Protein AF-A0A165AFV3-F1 (afdb_monomer_lite)

Radius of gyration: 25.27 Å; chains: 1; bounding box: 68×51×76 Å

Organism: NCBI:txid431041

InterPro domains:
  IPR009050 Globin-like superfamily [SSF46458] (19-247)
  IPR012128 Phycobilisome, alpha/beta subunit [PF00502] (25-77)
  IPR012128 Phycobilisome, alpha/beta subunit [PF00502] (158-246)
  IPR038719 Phycobilisome, alpha/beta subunit superfamily [G3DSA:1.10.490.20] (19-253)

Sequence (312 aa):
MTVTVSSGSSSVSPQLYDTLPLSSLRQAEQQDRFPNRTELDRLINFFQGGQQRVDVARRLAANAGAIIAQAANRIFSGGTPLAYLEEPPSRLAAVPGVGSAFPEGRSEQKAFDRSVETFAQPTGSSRGVFTRLVENFRQAGDVAVVTPSGFAPIDVSRYGKERMTKSLRDLGWFLRYVGYAVVAGDPSILVVNARGLREVLEKGCSIPATLLALQEMRAAAASAFQDDPESRQLVVDCFNVLLQELSESGPSPRLRPGSGVAQGLQLPATYAEAAASPSRYVMRPGLSGREKAEVVRAAYRQVLERDVAKAY

Foldseek 3Di:
DDDPDDPDDDDDDAQQAAFLLRVLVVVCVLLVHDRDPVSVVSVVVLVVCQVVLLVLLVLLVVCVLVLLQQLLVVAEDADRLQLLADDPPDPVPDDPPDDDDDDPPCSSVVSVVVSVVSVPDDDDDPPCPVVVVVVVVVVPPPQDQDQDPPRDHHYDVVLDSVNSNVVSVVSVVLSNLLSVCSNSVHLRNLLLVQAQVQVVCVVRHDLSSVLSSLSSSLVSSLVSQPVPVVSSVSSNVSSVSNSVRNVDHHDDWDWDDADPPGDIDTGRVSSVSSDDDRDDQDDDPPDDPVSNVSSVQSVCCVPVVHRPVVVD

Structure (mmCIF, N/CA/C/O backbone):
data_AF-A0A165AFV3-F1
#
_entry.id   AF-A0A165AFV3-F1
#
loop_
_atom_site.group_PDB
_atom_site.id
_atom_site.type_symbol
_atom_site.label_atom_id
_atom_site.label_alt_id
_atom_site.label_comp_id
_atom_site.label_asym_id
_atom_site.label_entity_id
_atom_site.label_seq_id
_atom_site.pdbx_PDB_ins_code
_atom_site.Cartn_x
_atom_site.Cartn_y
_atom_site.Cartn_z
_atom_site.occupancy
_atom_site.B_iso_or_equiv
_atom_site.auth_seq_id
_atom_site.auth_comp_id
_atom_site.auth_asym_id
_atom_site.auth_atom_id
_atom_site.pdbx_PDB_model_num
ATOM 1 N N . MET A 1 1 ? 19.584 23.676 26.065 1.00 58.75 1 MET A N 1
ATOM 2 C CA . MET A 1 1 ? 18.504 23.180 26.942 1.00 58.75 1 MET A CA 1
ATOM 3 C C . MET A 1 1 ? 18.940 21.843 27.504 1.00 58.75 1 MET A C 1
ATOM 5 O O . MET A 1 1 ? 19.285 20.970 26.720 1.00 58.75 1 MET A O 1
ATOM 9 N N . THR A 1 2 ? 18.994 21.702 28.824 1.00 84.38 2 THR A N 1
ATOM 10 C CA . THR A 1 2 ? 19.257 20.424 29.495 1.00 84.38 2 THR A CA 1
ATOM 11 C C . THR A 1 2 ? 17.915 19.789 29.849 1.00 84.38 2 THR A C 1
ATOM 13 O O . THR A 1 2 ? 17.070 20.427 30.471 1.00 84.38 2 THR A O 1
ATOM 16 N N . VAL A 1 3 ? 17.679 18.557 29.398 1.00 81.12 3 VAL A N 1
ATOM 17 C CA . VAL A 1 3 ? 16.466 17.809 29.754 1.00 81.12 3 VAL A CA 1
ATOM 18 C C . VAL A 1 3 ? 16.652 17.281 31.174 1.00 81.12 3 VAL A C 1
ATOM 20 O O . VAL A 1 3 ? 17.566 16.502 31.420 1.00 81.12 3 VAL A O 1
ATOM 23 N N . THR A 1 4 ? 15.824 17.734 32.114 1.00 90.31 4 THR A N 1
ATOM 24 C CA . THR A 1 4 ? 15.951 17.408 33.548 1.00 90.31 4 THR A CA 1
ATOM 25 C C . THR A 1 4 ? 15.039 16.268 33.998 1.00 90.31 4 THR A C 1
ATOM 27 O O . THR A 1 4 ? 15.247 15.713 35.072 1.00 90.31 4 THR A O 1
ATOM 30 N N . VAL A 1 5 ? 14.041 15.906 33.187 1.00 92.12 5 VAL A N 1
ATOM 31 C CA . VAL A 1 5 ? 13.046 14.872 33.501 1.00 92.12 5 VAL A CA 1
ATOM 32 C C . VAL A 1 5 ? 12.751 14.046 32.249 1.00 92.12 5 VAL A C 1
ATOM 34 O O . VAL A 1 5 ? 12.621 14.595 31.156 1.00 92.12 5 VAL A O 1
ATOM 37 N N . SER A 1 6 ? 12.627 12.728 32.414 1.00 92.81 6 SER A N 1
ATOM 38 C CA . SER A 1 6 ? 12.208 11.785 31.373 1.00 92.81 6 SER A CA 1
ATOM 39 C C . SER A 1 6 ? 11.179 10.816 31.948 1.00 92.81 6 SER A C 1
ATOM 41 O O . SER A 1 6 ? 11.368 10.290 33.041 1.00 92.81 6 SER A O 1
ATOM 43 N N . SER A 1 7 ? 10.099 10.570 31.207 1.00 91.38 7 SER A N 1
ATOM 44 C CA . SER A 1 7 ? 9.060 9.586 31.540 1.00 91.38 7 SER A CA 1
ATOM 45 C C . SER A 1 7 ? 9.382 8.168 31.040 1.00 91.38 7 SER A C 1
ATOM 47 O O . SER A 1 7 ? 8.565 7.267 31.201 1.00 91.38 7 SER A O 1
ATOM 49 N N . GLY A 1 8 ? 10.547 7.971 30.409 1.00 91.75 8 GLY A N 1
ATOM 50 C CA . GLY A 1 8 ? 10.924 6.731 29.725 1.00 91.75 8 GLY A CA 1
ATOM 51 C C . GLY A 1 8 ? 10.423 6.651 28.276 1.00 91.75 8 GLY A C 1
ATOM 52 O O . GLY A 1 8 ? 9.557 7.418 27.856 1.00 91.75 8 GLY A O 1
ATOM 53 N N . SER A 1 9 ? 10.990 5.722 27.500 1.00 91.94 9 SER A N 1
ATOM 54 C CA . SER A 1 9 ? 10.578 5.413 26.123 1.00 91.94 9 SER A CA 1
ATOM 55 C C . SER A 1 9 ? 10.013 3.996 26.052 1.00 91.94 9 SER A C 1
ATOM 57 O O . SER A 1 9 ? 10.766 3.024 26.135 1.00 91.94 9 SER A O 1
ATOM 59 N N . SER A 1 10 ? 8.694 3.873 25.908 1.00 93.44 10 SER A N 1
ATOM 60 C CA . SER A 1 10 ? 8.036 2.589 25.657 1.00 93.44 10 SER A CA 1
ATOM 61 C C . SER A 1 10 ? 8.239 2.137 24.209 1.00 93.44 10 SER A C 1
ATOM 63 O O . SER A 1 10 ? 8.413 2.951 23.298 1.00 93.44 10 SER A O 1
ATOM 65 N N . SER A 1 11 ? 8.213 0.824 23.979 1.00 93.75 11 SER A N 1
ATOM 66 C CA . SER A 1 11 ? 8.213 0.271 22.628 1.00 93.75 11 SER A CA 1
ATOM 67 C C . SER A 1 11 ? 6.840 0.483 21.988 1.00 93.75 11 SER A C 1
ATOM 69 O O . SER A 1 11 ? 5.851 -0.141 22.365 1.00 93.75 11 SER A O 1
ATOM 71 N N . VAL A 1 12 ? 6.777 1.370 20.997 1.00 89.88 12 VAL A N 1
ATOM 72 C CA . VAL A 1 12 ? 5.577 1.607 20.186 1.00 89.88 12 VAL A CA 1
ATOM 73 C C . VAL A 1 12 ? 5.918 1.294 18.737 1.00 89.88 12 VAL A C 1
ATOM 75 O O . VAL A 1 12 ? 6.854 1.863 18.179 1.00 89.88 12 VAL A O 1
ATOM 78 N N . SER A 1 13 ? 5.163 0.379 18.129 1.00 89.25 13 SER A N 1
ATOM 79 C CA . SER A 1 13 ? 5.307 0.044 16.711 1.00 89.25 13 SER A CA 1
ATOM 80 C C . SER A 1 13 ? 4.226 0.771 15.913 1.00 89.25 13 SER A C 1
ATOM 82 O O . SER A 1 13 ? 3.044 0.546 16.181 1.00 89.25 13 SER A O 1
ATOM 84 N N . PRO A 1 14 ? 4.583 1.648 14.960 1.00 90.38 14 PRO A N 1
ATOM 85 C CA . PRO A 1 14 ? 3.594 2.309 14.125 1.00 90.38 14 PRO A CA 1
ATOM 86 C C . PRO A 1 14 ? 2.920 1.294 13.201 1.00 90.38 14 PRO A C 1
ATOM 88 O O . PRO A 1 14 ? 3.558 0.372 12.689 1.00 90.38 14 PRO A O 1
ATOM 91 N N . GLN A 1 15 ? 1.627 1.487 12.963 1.00 88.38 15 GLN A N 1
ATOM 92 C CA . GLN A 1 15 ? 0.908 0.719 11.959 1.00 88.38 15 GLN A CA 1
ATOM 93 C C . GLN A 1 15 ? 1.358 1.158 10.563 1.00 88.38 15 GLN A C 1
ATOM 95 O O . GLN A 1 15 ? 1.434 2.351 10.276 1.00 88.38 15 GLN A O 1
ATOM 100 N N . LEU A 1 16 ? 1.687 0.185 9.715 1.00 90.81 16 LEU A N 1
ATOM 101 C CA . LEU A 1 16 ? 2.241 0.441 8.384 1.00 90.81 16 LEU A CA 1
ATOM 102 C C . LEU A 1 16 ? 1.180 0.319 7.286 1.00 90.81 16 LEU A C 1
ATOM 104 O O . LEU A 1 16 ? 1.131 1.143 6.380 1.00 90.81 16 LEU A O 1
ATOM 108 N N . TYR A 1 17 ? 0.370 -0.734 7.357 1.00 92.00 17 TYR A N 1
ATOM 109 C CA . TYR A 1 17 ? -0.698 -1.064 6.417 1.00 92.00 17 TYR A CA 1
ATOM 110 C C . TYR A 1 17 ? -1.629 -2.099 7.062 1.00 92.00 17 TYR A C 1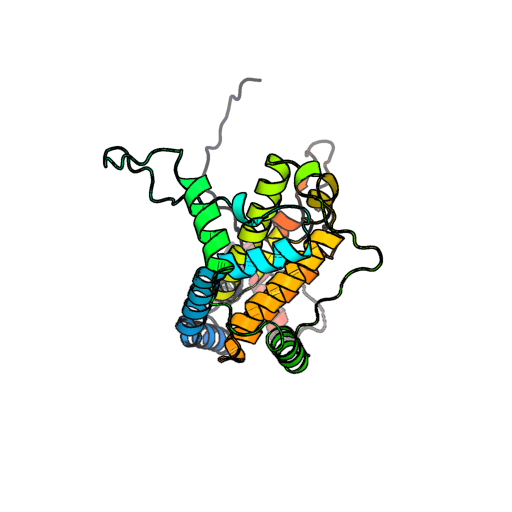
ATOM 112 O O . TYR A 1 17 ? -1.329 -2.636 8.135 1.00 92.00 17 TYR A O 1
ATOM 120 N N . ASP A 1 18 ? -2.742 -2.384 6.396 1.00 91.50 18 ASP A N 1
ATOM 121 C CA . ASP A 1 18 ? -3.709 -3.401 6.784 1.00 91.50 18 ASP A CA 1
ATOM 122 C C . ASP A 1 18 ? -3.588 -4.673 5.947 1.00 91.50 18 ASP A C 1
ATOM 124 O O . ASP A 1 18 ? -3.158 -4.681 4.797 1.00 91.50 18 ASP A O 1
ATOM 128 N N . THR A 1 19 ? -3.971 -5.785 6.561 1.00 93.50 19 THR A N 1
ATOM 129 C CA . THR A 1 19 ? -4.170 -7.062 5.879 1.00 93.50 19 THR A CA 1
ATOM 130 C C . THR A 1 19 ? -5.618 -7.476 6.062 1.00 93.50 19 THR A C 1
ATOM 132 O O . THR A 1 19 ? -6.255 -7.078 7.043 1.00 93.50 19 THR A O 1
ATOM 135 N N . LEU A 1 20 ? -6.138 -8.309 5.160 1.00 92.81 20 LEU A N 1
ATOM 136 C CA . LEU A 1 20 ? -7.527 -8.762 5.250 1.00 92.81 20 LEU A CA 1
ATOM 137 C C . LEU A 1 20 ? -7.845 -9.432 6.605 1.00 92.81 20 LEU A C 1
ATOM 139 O O . LEU A 1 20 ? -8.878 -9.101 7.202 1.00 92.81 20 LEU A O 1
ATOM 143 N N . PRO A 1 21 ? -6.981 -10.309 7.165 1.00 93.00 21 PRO A N 1
ATOM 144 C CA . PRO A 1 21 ? -7.233 -10.870 8.488 1.00 93.00 21 PRO A CA 1
ATOM 145 C C . PRO A 1 21 ? -7.231 -9.827 9.604 1.00 93.00 21 PRO A C 1
ATOM 147 O O . PRO A 1 21 ? -8.093 -9.861 10.483 1.00 93.00 21 PRO A O 1
ATOM 150 N N . LEU A 1 22 ? -6.282 -8.888 9.564 1.00 91.56 22 LEU A N 1
ATOM 151 C CA . LEU A 1 22 ? -6.143 -7.865 10.593 1.00 91.56 22 LEU A CA 1
ATOM 152 C C . LEU A 1 22 ? -7.346 -6.916 10.599 1.00 91.56 22 LEU A C 1
ATOM 154 O O . LEU A 1 22 ? -7.886 -6.639 11.667 1.00 91.56 22 LEU A O 1
ATOM 158 N N . SER A 1 23 ? -7.798 -6.457 9.430 1.00 89.81 23 SER A N 1
ATOM 159 C CA . SER A 1 23 ? -8.956 -5.563 9.323 1.00 89.81 23 SER A CA 1
ATOM 160 C C . SER A 1 23 ? -10.256 -6.249 9.761 1.00 89.81 23 SER A C 1
ATOM 162 O O . SER A 1 23 ? -11.058 -5.638 10.469 1.00 89.81 23 SER A O 1
ATOM 164 N N . SER A 1 24 ? -10.429 -7.536 9.437 1.00 89.81 24 SER A N 1
ATOM 165 C CA . SER A 1 24 ? -11.604 -8.327 9.837 1.00 89.81 24 SER A CA 1
ATOM 166 C C . SER A 1 24 ? -11.675 -8.556 11.351 1.00 89.81 24 SER A C 1
ATOM 168 O O . SER A 1 24 ? -12.742 -8.431 11.948 1.00 89.81 24 SER A O 1
ATOM 170 N N . LEU A 1 25 ? -10.544 -8.870 11.992 1.00 91.56 25 LEU A N 1
ATOM 171 C CA . LEU A 1 25 ? -10.495 -9.110 13.439 1.00 91.56 25 LEU A CA 1
ATOM 172 C C . LEU A 1 25 ? -10.571 -7.817 14.250 1.00 91.56 25 LEU A C 1
ATOM 174 O O . LEU A 1 25 ? -11.223 -7.784 15.293 1.00 91.56 25 LEU A O 1
ATOM 178 N N . ARG A 1 26 ? -9.951 -6.741 13.761 1.00 89.56 26 ARG A N 1
ATOM 179 C CA . ARG A 1 26 ? -9.935 -5.447 14.447 1.00 89.56 26 ARG A CA 1
ATOM 180 C C . ARG A 1 26 ? -11.338 -4.899 14.688 1.00 89.56 26 ARG A C 1
ATOM 182 O O . ARG A 1 26 ? -11.588 -4.316 15.735 1.00 89.56 26 ARG A O 1
ATOM 189 N N . GLN A 1 27 ? -12.267 -5.082 13.751 1.00 85.50 27 GLN A N 1
ATOM 190 C CA . GLN A 1 27 ? -13.639 -4.605 13.935 1.00 85.50 27 GLN A CA 1
ATOM 191 C C . GLN A 1 27 ? -14.345 -5.312 15.104 1.00 85.50 27 GLN A C 1
ATOM 193 O O . GLN A 1 27 ? -15.061 -4.668 15.873 1.00 85.50 27 GLN A O 1
ATOM 198 N N . ALA A 1 28 ? -14.136 -6.622 15.248 1.00 89.50 28 ALA A N 1
ATOM 199 C CA . ALA A 1 28 ? -14.683 -7.399 16.355 1.00 89.50 28 ALA A CA 1
ATOM 200 C C . ALA A 1 28 ? -14.011 -7.032 17.690 1.00 89.50 28 ALA A C 1
ATOM 202 O O . ALA A 1 28 ? -14.700 -6.872 18.698 1.00 89.50 28 ALA A O 1
ATOM 203 N N . GLU A 1 29 ? -12.692 -6.820 17.672 1.00 91.25 29 GLU A N 1
ATOM 204 C CA . GLU A 1 29 ? -11.893 -6.405 18.830 1.00 91.25 29 GLU A CA 1
ATOM 205 C C . GLU A 1 29 ? -12.289 -5.008 19.336 1.00 91.25 29 GLU A C 1
ATOM 207 O O . GLU A 1 29 ? -12.643 -4.869 20.502 1.00 91.25 29 GLU A O 1
ATOM 212 N N . GLN A 1 30 ? -12.421 -4.007 18.458 1.00 88.38 30 GLN A N 1
ATOM 213 C CA . GLN A 1 30 ? -12.927 -2.670 18.820 1.00 88.38 30 GLN A CA 1
ATOM 214 C C . GLN A 1 30 ? -14.346 -2.683 19.416 1.00 88.38 30 GLN A C 1
ATOM 216 O O . GLN A 1 30 ? -14.773 -1.721 20.061 1.00 88.38 30 GLN A O 1
ATOM 221 N N . GLN A 1 31 ? -15.115 -3.745 19.181 1.00 87.69 31 GLN A N 1
ATOM 222 C CA . GLN A 1 31 ? -16.478 -3.929 19.681 1.00 87.69 31 GLN A CA 1
ATOM 223 C C . GLN A 1 31 ? -16.555 -4.880 20.888 1.00 87.69 31 GLN A C 1
ATOM 225 O O . GLN A 1 31 ? -17.656 -5.133 21.377 1.00 87.69 31 GLN A O 1
ATOM 230 N N . ASP A 1 32 ? -15.418 -5.398 21.370 1.00 88.19 32 ASP A N 1
ATOM 231 C CA . ASP A 1 32 ? -15.325 -6.440 22.402 1.00 88.19 32 ASP A CA 1
ATOM 232 C C . ASP A 1 32 ? -16.279 -7.611 22.150 1.00 88.19 32 ASP A C 1
ATOM 234 O O . ASP A 1 32 ? -16.920 -8.142 23.065 1.00 88.19 32 ASP A O 1
ATOM 238 N N . ARG A 1 33 ? -16.435 -8.008 20.890 1.00 87.94 33 ARG A N 1
ATOM 239 C CA . ARG A 1 33 ? -17.279 -9.140 20.511 1.00 87.94 33 ARG A CA 1
ATOM 240 C C . ARG A 1 33 ? -16.461 -10.215 19.829 1.00 87.94 33 ARG A C 1
ATOM 242 O O . ARG A 1 33 ? -15.372 -9.979 19.318 1.00 87.94 33 ARG A O 1
ATOM 249 N N . PHE A 1 34 ? -17.042 -11.404 19.775 1.00 91.56 34 PHE A N 1
ATOM 250 C CA . PHE A 1 34 ? -16.509 -12.445 18.919 1.00 91.56 34 PHE A CA 1
ATOM 251 C C . PHE A 1 34 ? -16.778 -12.116 17.441 1.00 91.56 34 PHE A C 1
ATOM 253 O O . PHE A 1 34 ? -17.774 -11.442 17.131 1.00 91.56 34 PHE A O 1
ATOM 260 N N . PRO A 1 35 ? -15.904 -12.574 16.527 1.00 93.19 35 PRO A N 1
ATOM 261 C CA . PRO A 1 35 ? -16.145 -12.452 15.101 1.00 93.19 35 PRO A CA 1
ATOM 262 C C . PRO A 1 35 ? -17.479 -13.088 14.706 1.00 93.19 35 PRO A C 1
ATOM 264 O O . PRO A 1 35 ? -17.812 -14.196 15.133 1.00 93.19 35 PRO A O 1
ATOM 267 N N . ASN A 1 36 ? -18.247 -12.377 13.888 1.00 92.88 36 ASN A N 1
ATOM 268 C CA . ASN A 1 36 ? -19.526 -12.871 13.388 1.00 92.88 36 ASN A CA 1
ATOM 269 C C . ASN A 1 36 ? -19.296 -13.869 12.246 1.00 92.88 36 ASN A C 1
ATOM 271 O O . ASN A 1 36 ? -18.233 -13.882 11.625 1.00 92.88 36 ASN A O 1
ATOM 275 N N . ARG A 1 37 ? -20.322 -14.656 11.894 1.00 95.06 37 ARG A N 1
ATOM 276 C CA . ARG A 1 37 ? -20.236 -15.639 10.800 1.00 95.06 37 ARG A CA 1
ATOM 277 C C . ARG A 1 37 ? -19.700 -15.032 9.498 1.00 95.06 37 ARG A C 1
ATOM 279 O O . ARG A 1 37 ? -18.778 -15.583 8.927 1.00 95.06 37 ARG A O 1
ATOM 286 N N . THR A 1 38 ? -20.170 -13.847 9.107 1.00 93.44 38 THR A N 1
ATOM 287 C CA . THR A 1 38 ? -19.690 -13.147 7.903 1.00 93.44 38 THR A CA 1
ATOM 288 C C . THR A 1 38 ? -18.196 -12.803 7.949 1.00 93.44 38 THR A C 1
ATOM 290 O O . THR A 1 38 ? -17.524 -12.849 6.924 1.00 93.44 38 THR A O 1
ATOM 293 N N . GLU A 1 39 ? -17.659 -12.437 9.115 1.00 93.81 39 GLU A N 1
ATOM 294 C CA . GLU A 1 39 ? -16.228 -12.136 9.272 1.00 93.81 39 GLU A CA 1
ATOM 295 C C . GLU A 1 39 ? -15.396 -13.417 9.256 1.00 93.81 39 GLU A C 1
ATOM 297 O O . GLU A 1 39 ? -14.343 -13.455 8.626 1.00 93.81 39 GLU A O 1
ATOM 302 N N . LEU A 1 40 ? -15.897 -14.483 9.883 1.00 95.50 40 LEU A N 1
ATOM 303 C CA . LEU A 1 40 ? -15.277 -15.805 9.817 1.00 95.50 40 LEU A CA 1
ATOM 304 C C . LEU A 1 40 ? -15.271 -16.345 8.384 1.00 95.50 40 LEU A C 1
ATOM 306 O O . LEU A 1 40 ? -14.238 -16.827 7.932 1.00 95.50 40 LEU A O 1
ATOM 310 N N . ASP A 1 41 ? -16.370 -16.195 7.645 1.00 95.94 41 ASP A N 1
ATOM 311 C CA . ASP A 1 41 ? -16.469 -16.606 6.243 1.00 95.94 41 ASP A CA 1
ATOM 312 C C . ASP A 1 41 ? -15.459 -15.833 5.373 1.00 95.94 41 ASP A C 1
ATOM 314 O O . ASP A 1 41 ? -14.792 -16.424 4.524 1.00 95.94 41 ASP A O 1
ATOM 318 N N . ARG A 1 42 ? -15.247 -14.530 5.628 1.00 93.81 42 ARG A N 1
ATOM 319 C CA . ARG A 1 42 ? -14.183 -13.746 4.965 1.00 93.81 42 ARG A CA 1
ATOM 320 C C . ARG A 1 42 ? -12.787 -14.292 5.264 1.00 93.81 42 ARG A C 1
ATOM 322 O O . ARG A 1 42 ? -11.977 -14.402 4.345 1.00 93.81 42 ARG A O 1
ATOM 329 N N . LEU A 1 43 ? -12.505 -14.641 6.521 1.00 95.44 43 LEU A N 1
ATOM 330 C CA . LEU A 1 43 ? -11.225 -15.242 6.908 1.00 95.44 43 LEU A CA 1
ATOM 331 C C . LEU A 1 43 ? -11.023 -16.603 6.234 1.00 95.44 43 LEU A C 1
ATOM 333 O O . LEU A 1 43 ? -9.947 -16.863 5.702 1.00 95.44 43 LEU A O 1
ATOM 337 N N . ILE A 1 44 ? -12.056 -17.447 6.215 1.00 96.62 44 ILE A N 1
ATOM 338 C CA . ILE A 1 44 ? -12.027 -18.762 5.565 1.00 96.62 44 ILE A CA 1
ATOM 339 C C . ILE A 1 44 ? -11.717 -18.603 4.075 1.00 96.62 44 ILE A C 1
ATOM 341 O O . ILE A 1 44 ? -10.766 -19.216 3.592 1.00 96.62 44 ILE A O 1
ATOM 345 N N . ASN A 1 45 ? -12.441 -17.729 3.373 1.00 94.94 45 ASN A N 1
ATOM 346 C CA . ASN A 1 45 ? -12.219 -17.465 1.950 1.00 94.94 45 ASN A CA 1
ATOM 347 C C . ASN A 1 45 ? -10.802 -16.939 1.686 1.00 94.94 45 ASN A C 1
ATOM 349 O O . ASN A 1 45 ? -10.135 -17.371 0.744 1.00 94.94 45 ASN A O 1
ATOM 353 N N . PHE A 1 46 ? -10.302 -16.045 2.547 1.00 95.50 46 PHE A N 1
ATOM 354 C CA . PHE A 1 46 ? -8.922 -15.584 2.462 1.00 95.50 46 PHE A CA 1
ATOM 355 C C . PHE A 1 46 ? -7.955 -16.763 2.584 1.00 95.50 46 PHE A C 1
ATOM 357 O O . PHE A 1 46 ? -7.148 -16.966 1.680 1.00 95.50 46 PHE A O 1
ATOM 364 N N . PHE A 1 47 ? -8.025 -17.575 3.637 1.00 96.25 47 PHE A N 1
ATOM 365 C CA . PHE A 1 47 ? -7.070 -18.671 3.826 1.00 96.25 47 PHE A CA 1
ATOM 366 C C . PHE A 1 47 ? -7.165 -19.756 2.745 1.00 96.25 47 PHE A C 1
ATOM 368 O O . PHE A 1 47 ? -6.126 -20.265 2.325 1.00 96.25 47 PHE A O 1
ATOM 375 N N . GLN A 1 48 ? -8.363 -20.052 2.235 1.00 96.31 48 GLN A N 1
ATOM 376 C CA . GLN A 1 48 ? -8.555 -20.989 1.122 1.00 96.31 48 GLN A CA 1
ATOM 377 C C . GLN A 1 48 ? -7.842 -20.522 -0.157 1.00 96.31 48 GLN A C 1
ATOM 379 O O . GLN A 1 48 ? -7.136 -21.309 -0.782 1.00 96.31 48 GLN A O 1
ATOM 384 N N . GLY A 1 49 ? -7.922 -19.229 -0.495 1.00 94.12 49 GLY A N 1
ATOM 385 C CA . GLY A 1 49 ? -7.195 -18.637 -1.630 1.00 94.12 49 GLY A CA 1
ATOM 386 C C . GLY A 1 49 ? -5.714 -18.321 -1.362 1.00 94.12 49 GLY A C 1
ATOM 387 O O . GLY A 1 49 ? -5.071 -17.641 -2.160 1.00 94.12 49 GLY A O 1
ATOM 388 N N . GLY A 1 50 ? -5.155 -18.742 -0.221 1.00 94.50 50 GLY A N 1
ATOM 389 C CA . GLY A 1 50 ? -3.801 -18.366 0.200 1.00 94.50 50 GLY A CA 1
ATOM 390 C C . GLY A 1 50 ? -2.697 -18.867 -0.732 1.00 94.50 50 GLY A C 1
ATOM 391 O O . GLY A 1 50 ? -1.793 -18.100 -1.063 1.00 94.50 50 GLY A O 1
ATOM 392 N N . GLN A 1 51 ? -2.786 -20.122 -1.187 1.00 95.38 51 GLN A N 1
ATOM 393 C CA . GLN A 1 51 ? -1.780 -20.697 -2.092 1.00 95.38 51 GLN A CA 1
ATOM 394 C C . GLN A 1 51 ? -1.758 -19.974 -3.438 1.00 95.38 51 GLN A C 1
ATOM 396 O O . GLN A 1 51 ? -0.692 -19.551 -3.877 1.00 95.38 51 GLN A O 1
ATOM 401 N N . GLN A 1 52 ? -2.936 -19.711 -4.016 1.00 94.75 52 GLN A N 1
ATOM 402 C CA . GLN A 1 52 ? -3.071 -18.941 -5.254 1.00 94.75 52 GLN A CA 1
ATOM 403 C C . GLN A 1 52 ? -2.359 -17.586 -5.139 1.00 94.75 52 GLN A C 1
ATOM 405 O O . GLN A 1 52 ? -1.533 -17.252 -5.981 1.00 94.75 52 GLN A O 1
ATOM 410 N N . ARG A 1 53 ? -2.572 -16.827 -4.054 1.00 95.19 53 ARG A N 1
ATOM 411 C CA . ARG A 1 53 ? -1.932 -15.506 -3.876 1.00 95.19 53 ARG A CA 1
ATOM 412 C C . ARG A 1 53 ? -0.410 -15.585 -3.724 1.00 95.19 53 ARG A C 1
ATOM 414 O O . ARG A 1 53 ? 0.301 -14.712 -4.224 1.00 95.19 53 ARG A O 1
ATOM 421 N N . VAL A 1 54 ? 0.108 -16.628 -3.074 1.00 95.56 54 VAL A N 1
ATOM 422 C CA . VAL A 1 54 ? 1.559 -16.862 -2.976 1.00 95.56 54 VAL A CA 1
ATOM 423 C C . VAL A 1 54 ? 2.147 -17.230 -4.340 1.00 95.56 54 VAL A C 1
ATOM 425 O O . VAL A 1 54 ? 3.200 -16.705 -4.709 1.00 95.56 54 VAL A O 1
ATOM 428 N N . ASP A 1 55 ? 1.471 -18.078 -5.109 1.00 95.44 55 ASP A N 1
ATOM 429 C CA . ASP A 1 55 ? 1.920 -18.482 -6.442 1.00 95.44 55 ASP A CA 1
ATOM 430 C C . ASP A 1 55 ? 1.876 -17.316 -7.436 1.00 95.44 55 ASP A C 1
ATOM 432 O O . ASP A 1 55 ? 2.820 -17.131 -8.210 1.00 95.44 55 ASP A O 1
ATOM 436 N N . VAL A 1 56 ? 0.868 -16.444 -7.338 1.00 95.75 56 VAL A N 1
ATOM 437 C CA . VAL A 1 56 ? 0.820 -15.175 -8.079 1.00 95.75 56 VAL A CA 1
ATOM 438 C C . VAL A 1 56 ? 2.021 -14.299 -7.752 1.00 95.75 56 VAL A C 1
ATOM 440 O O . VAL A 1 56 ? 2.706 -13.832 -8.663 1.00 95.75 56 VAL A O 1
ATOM 443 N N . ALA A 1 57 ? 2.335 -14.110 -6.469 1.00 94.25 57 ALA A N 1
ATOM 444 C CA . ALA A 1 57 ? 3.486 -13.309 -6.062 1.00 94.25 57 ALA A CA 1
ATOM 445 C C . ALA A 1 57 ? 4.816 -13.904 -6.558 1.00 94.25 57 ALA A C 1
ATOM 447 O O . ALA A 1 57 ? 5.697 -13.163 -7.000 1.00 94.25 57 ALA A O 1
ATOM 448 N N . ARG A 1 58 ? 4.957 -15.237 -6.555 1.00 94.19 58 ARG A N 1
ATOM 449 C CA . ARG A 1 58 ? 6.126 -15.927 -7.125 1.00 94.19 58 ARG A CA 1
ATOM 450 C C . ARG A 1 58 ? 6.229 -15.725 -8.633 1.00 94.19 58 ARG A C 1
ATOM 452 O O . ARG A 1 58 ? 7.314 -15.419 -9.121 1.00 94.19 58 ARG A O 1
ATOM 459 N N . ARG A 1 59 ? 5.121 -15.854 -9.370 1.00 94.19 59 ARG A N 1
ATOM 460 C CA . ARG A 1 59 ? 5.088 -15.650 -10.827 1.00 94.19 59 ARG A CA 1
ATOM 461 C C . ARG A 1 59 ? 5.380 -14.192 -11.189 1.00 94.19 59 ARG A C 1
ATOM 463 O O . ARG A 1 59 ? 6.150 -13.957 -12.117 1.00 94.19 59 ARG A O 1
ATOM 470 N N . LEU A 1 60 ? 4.869 -13.222 -10.425 1.00 93.44 60 LEU A N 1
ATOM 471 C CA . LEU A 1 60 ? 5.238 -11.806 -10.561 1.00 93.44 60 LEU A CA 1
ATOM 472 C C . LEU A 1 60 ? 6.737 -11.588 -10.333 1.00 93.44 60 LEU A C 1
ATOM 474 O O . LEU A 1 60 ? 7.386 -10.923 -11.136 1.00 93.44 60 LEU A O 1
ATOM 478 N N . ALA A 1 61 ? 7.300 -12.174 -9.272 1.00 92.06 61 ALA A N 1
ATOM 479 C CA . ALA A 1 61 ? 8.722 -12.053 -8.965 1.00 92.06 61 ALA A CA 1
ATOM 480 C C . ALA A 1 61 ? 9.610 -12.682 -10.054 1.00 92.06 61 ALA A C 1
ATOM 482 O O . ALA A 1 61 ? 10.600 -12.075 -10.458 1.00 92.06 61 ALA A O 1
ATOM 483 N N . ALA A 1 62 ? 9.234 -13.854 -10.575 1.00 92.06 62 ALA A N 1
ATOM 484 C CA . ALA A 1 62 ? 9.958 -14.531 -11.651 1.00 92.06 62 ALA A CA 1
ATOM 485 C C . ALA A 1 62 ? 9.965 -13.725 -12.963 1.00 92.06 62 ALA A C 1
ATOM 487 O O . ALA A 1 62 ? 10.953 -13.744 -13.691 1.00 92.06 62 ALA A O 1
ATOM 488 N N . ASN A 1 63 ? 8.891 -12.979 -13.242 1.00 93.62 63 ASN A N 1
ATOM 489 C CA . ASN A 1 63 ? 8.750 -12.159 -14.450 1.00 93.62 63 ASN A CA 1
ATOM 490 C C . ASN A 1 63 ? 9.118 -10.678 -14.235 1.00 93.62 63 ASN A C 1
ATOM 492 O O . ASN A 1 63 ? 8.942 -9.862 -15.141 1.00 93.62 63 ASN A O 1
ATOM 496 N N . ALA A 1 64 ? 9.645 -10.307 -13.064 1.00 91.00 64 ALA A N 1
ATOM 497 C CA . ALA A 1 64 ? 9.845 -8.908 -12.689 1.00 91.00 64 ALA A CA 1
ATOM 498 C C . ALA A 1 64 ? 10.760 -8.140 -13.651 1.00 91.00 64 ALA A C 1
ATOM 500 O O . ALA A 1 64 ? 10.442 -7.017 -14.038 1.00 91.00 64 ALA A O 1
ATOM 501 N N . GLY A 1 65 ? 11.865 -8.758 -14.078 1.00 89.81 65 GLY A N 1
ATOM 502 C CA . GLY A 1 65 ? 12.793 -8.146 -15.031 1.00 89.81 65 GLY A CA 1
ATOM 503 C C . GLY A 1 65 ? 12.127 -7.816 -16.368 1.00 89.81 65 GLY A C 1
ATOM 504 O O . GLY A 1 65 ? 12.294 -6.710 -16.873 1.00 89.81 65 GLY A O 1
ATOM 505 N N . ALA A 1 66 ? 11.311 -8.733 -16.899 1.00 91.19 66 ALA A N 1
ATOM 506 C CA . ALA A 1 66 ? 10.595 -8.538 -18.158 1.00 91.19 66 ALA A CA 1
ATOM 507 C C . ALA A 1 66 ? 9.522 -7.442 -18.047 1.00 91.19 66 ALA A C 1
ATOM 509 O O . ALA A 1 66 ? 9.440 -6.577 -18.917 1.00 91.19 66 ALA A O 1
ATOM 510 N N . ILE A 1 67 ? 8.754 -7.432 -16.951 1.00 93.38 67 ILE A N 1
ATOM 511 C CA . ILE A 1 67 ? 7.721 -6.417 -16.684 1.00 93.38 67 ILE A CA 1
ATOM 512 C C . ILE A 1 67 ? 8.345 -5.016 -16.606 1.00 93.38 67 ILE A C 1
ATOM 514 O O . ILE A 1 67 ? 7.870 -4.079 -17.249 1.00 93.38 67 ILE A O 1
ATOM 518 N N . ILE A 1 68 ? 9.439 -4.872 -15.851 1.00 93.69 68 ILE A N 1
ATOM 519 C CA . ILE A 1 68 ? 10.141 -3.590 -15.700 1.00 93.69 68 ILE A CA 1
ATOM 520 C C . ILE A 1 68 ? 10.788 -3.171 -17.024 1.00 93.69 68 ILE A C 1
ATOM 522 O O . ILE A 1 68 ? 10.721 -1.998 -17.384 1.00 93.69 68 ILE A O 1
ATOM 526 N N . ALA A 1 69 ? 11.382 -4.106 -17.771 1.00 90.88 69 ALA A N 1
ATOM 527 C CA . ALA A 1 69 ? 11.998 -3.814 -19.062 1.00 90.88 69 ALA A CA 1
ATOM 528 C C . ALA A 1 69 ? 10.979 -3.291 -20.085 1.00 90.88 69 ALA A C 1
ATOM 530 O O . ALA A 1 69 ? 11.252 -2.296 -20.754 1.00 90.88 69 ALA A O 1
ATOM 531 N N . GLN A 1 70 ? 9.798 -3.912 -20.183 1.00 91.50 70 GLN A N 1
ATOM 532 C CA . GLN A 1 70 ? 8.732 -3.461 -21.086 1.00 91.50 70 GLN A CA 1
ATOM 533 C C . GLN A 1 70 ? 8.282 -2.032 -20.753 1.00 91.50 70 GLN A C 1
ATOM 535 O O . GLN A 1 70 ? 8.261 -1.169 -21.632 1.00 91.50 70 GLN A O 1
ATOM 540 N N . ALA A 1 71 ? 8.042 -1.746 -19.472 1.00 93.56 71 ALA A N 1
ATOM 541 C CA . ALA A 1 71 ? 7.673 -0.409 -19.015 1.00 93.56 71 ALA A CA 1
ATOM 542 C C . ALA A 1 71 ? 8.780 0.632 -19.235 1.00 93.56 71 ALA A C 1
ATOM 544 O O . ALA A 1 71 ? 8.516 1.739 -19.707 1.00 93.56 71 ALA A O 1
ATOM 545 N N . ALA A 1 72 ? 10.034 0.281 -18.946 1.00 92.56 72 ALA A N 1
ATOM 546 C CA . ALA A 1 72 ? 11.168 1.179 -19.124 1.00 92.56 72 ALA A CA 1
ATOM 547 C C . ALA A 1 72 ? 11.402 1.515 -20.606 1.00 92.56 72 ALA A C 1
ATOM 549 O O . ALA A 1 72 ? 11.610 2.678 -20.943 1.00 92.56 72 ALA A O 1
ATOM 550 N N . ASN A 1 73 ? 11.293 0.531 -21.501 1.00 91.50 73 ASN A N 1
ATOM 551 C CA . ASN A 1 73 ? 11.420 0.741 -22.946 1.00 91.50 73 ASN A CA 1
ATOM 552 C C . ASN A 1 73 ? 10.289 1.604 -23.520 1.00 91.50 73 ASN A C 1
ATOM 554 O O . ASN A 1 73 ? 10.462 2.233 -24.563 1.00 91.50 73 ASN A O 1
ATOM 558 N N . ARG A 1 74 ? 9.128 1.652 -22.853 1.00 91.94 74 ARG A N 1
ATOM 559 C CA . ARG A 1 74 ? 8.018 2.515 -23.266 1.00 91.94 74 ARG A CA 1
ATOM 560 C C . ARG A 1 74 ? 8.286 3.991 -22.979 1.00 91.94 74 ARG A C 1
ATOM 562 O O . ARG A 1 74 ? 7.805 4.841 -23.728 1.00 91.94 74 ARG A O 1
ATOM 569 N N . ILE A 1 75 ? 9.026 4.294 -21.911 1.00 93.19 75 ILE A N 1
ATOM 570 C CA . ILE A 1 75 ? 9.206 5.668 -21.423 1.00 93.19 75 ILE A CA 1
ATOM 571 C C . ILE A 1 75 ? 10.600 6.249 -21.663 1.00 93.19 75 ILE A C 1
ATOM 573 O O . ILE A 1 75 ? 10.738 7.470 -21.658 1.00 93.19 75 ILE A O 1
ATOM 577 N N . PHE A 1 76 ? 11.615 5.411 -21.878 1.00 93.00 76 PHE A N 1
ATOM 578 C CA . PHE A 1 76 ? 12.992 5.827 -22.130 1.00 93.00 76 PHE A CA 1
ATOM 579 C C . PHE A 1 76 ? 13.423 5.531 -23.570 1.00 93.00 76 PHE A C 1
ATOM 581 O O . PHE A 1 76 ? 13.012 4.539 -24.167 1.00 93.00 76 PHE A O 1
ATOM 588 N N . SER A 1 77 ? 14.300 6.372 -24.117 1.00 91.56 77 SER A N 1
ATOM 589 C CA . SER A 1 77 ? 14.893 6.214 -25.450 1.00 91.56 77 SER A CA 1
ATOM 590 C C . SER A 1 77 ? 16.407 6.438 -25.431 1.00 91.56 77 SER A C 1
ATOM 592 O O . SER A 1 77 ? 16.924 7.139 -24.565 1.00 91.56 77 SER A O 1
ATOM 594 N N . GLY A 1 78 ? 17.129 5.893 -26.416 1.00 80.69 78 GLY A N 1
ATOM 595 C CA . GLY A 1 78 ? 18.553 6.207 -26.615 1.00 80.69 78 GLY A CA 1
ATOM 596 C C . GLY A 1 78 ? 19.537 5.423 -25.735 1.00 80.69 78 GLY A C 1
ATOM 597 O O . GLY A 1 78 ? 20.643 5.893 -25.491 1.00 80.69 78 GLY A O 1
ATOM 598 N N . GLY A 1 79 ? 19.164 4.234 -25.256 1.00 81.69 79 GLY A N 1
ATOM 599 C CA . GLY A 1 79 ? 20.041 3.339 -24.494 1.00 81.69 79 GLY A CA 1
ATOM 600 C C . GLY A 1 79 ? 19.313 2.069 -24.057 1.00 81.69 79 GLY A C 1
ATOM 601 O O . GLY A 1 79 ? 18.159 1.872 -24.429 1.00 81.69 79 GLY A O 1
ATOM 602 N N . THR A 1 80 ? 19.969 1.223 -23.258 1.00 84.31 80 THR A N 1
ATOM 603 C CA . THR A 1 80 ? 19.359 0.048 -22.609 1.00 84.31 80 THR A CA 1
ATOM 604 C C . THR A 1 80 ? 19.004 0.385 -21.157 1.00 84.31 80 THR A C 1
ATOM 606 O O . THR A 1 80 ? 19.897 0.370 -20.304 1.00 84.31 80 THR A O 1
ATOM 609 N N . PRO A 1 81 ? 17.728 0.672 -20.830 1.00 79.75 81 PRO A N 1
ATOM 610 C CA . PRO A 1 81 ? 17.326 1.048 -19.477 1.00 79.75 81 PRO A CA 1
ATOM 611 C C . PRO A 1 81 ? 17.729 0.010 -18.428 1.00 79.75 81 PRO A C 1
ATOM 613 O O . PRO A 1 81 ? 18.218 0.366 -17.365 1.00 79.75 81 PRO A O 1
ATOM 616 N N . LEU A 1 82 ? 17.603 -1.280 -18.747 1.00 81.94 82 LEU A N 1
ATOM 617 C CA . LEU A 1 82 ? 17.812 -2.369 -17.790 1.00 81.94 82 LEU A CA 1
ATOM 618 C C . LEU A 1 82 ? 19.230 -2.424 -17.193 1.00 81.94 82 LEU A C 1
ATOM 620 O O . LEU A 1 82 ? 19.402 -2.950 -16.099 1.00 81.94 82 LEU A O 1
ATOM 624 N N . ALA A 1 83 ? 20.227 -1.826 -17.853 1.00 80.56 83 ALA A N 1
ATOM 625 C CA . ALA A 1 83 ? 21.593 -1.735 -17.334 1.00 80.56 83 ALA A CA 1
ATOM 626 C C . ALA A 1 83 ? 21.690 -0.958 -16.005 1.00 80.56 83 ALA A C 1
ATOM 628 O O . ALA A 1 83 ? 22.642 -1.138 -15.253 1.00 80.56 83 ALA A O 1
ATOM 629 N N . TYR A 1 84 ? 20.704 -0.109 -15.704 1.00 81.31 84 TYR A N 1
ATOM 630 C CA . TYR A 1 84 ? 20.643 0.686 -14.475 1.00 81.31 84 TYR A CA 1
ATOM 631 C C . TYR A 1 84 ? 19.770 0.043 -13.385 1.00 81.31 84 TYR A C 1
ATOM 633 O O . TYR A 1 84 ? 19.540 0.665 -12.347 1.00 81.31 84 TYR A O 1
ATOM 641 N N . LEU A 1 85 ? 19.231 -1.160 -13.621 1.00 80.75 85 LEU A N 1
ATOM 642 C CA . LEU A 1 85 ? 18.413 -1.860 -12.637 1.00 80.75 85 LEU A CA 1
ATOM 643 C C . LEU A 1 85 ? 19.316 -2.474 -11.562 1.00 80.75 85 LEU A C 1
ATOM 645 O O . LEU A 1 85 ? 20.019 -3.453 -11.802 1.00 80.75 85 LEU A O 1
ATOM 649 N N . GLU A 1 86 ? 19.268 -1.910 -10.361 1.00 77.12 86 GLU A N 1
ATOM 650 C CA . GLU A 1 86 ? 19.937 -2.479 -9.193 1.00 77.12 86 GLU A CA 1
ATOM 651 C C . GLU A 1 86 ? 19.146 -3.693 -8.682 1.00 77.12 86 GLU A C 1
ATOM 653 O O . GLU A 1 86 ? 17.934 -3.615 -8.456 1.00 77.12 86 GLU A O 1
ATOM 658 N N . GLU A 1 87 ? 19.821 -4.829 -8.480 1.00 65.81 87 GLU A N 1
ATOM 659 C CA . GLU A 1 87 ? 19.218 -5.936 -7.737 1.00 65.81 87 GLU A CA 1
ATOM 660 C C . GLU A 1 87 ? 18.972 -5.495 -6.285 1.00 65.81 87 GLU A C 1
ATOM 662 O O . GLU A 1 87 ? 19.815 -4.814 -5.692 1.00 65.81 87 GLU A O 1
ATOM 667 N N . PRO A 1 88 ? 17.823 -5.858 -5.683 1.00 53.56 88 PRO A N 1
ATOM 668 C CA . PRO A 1 88 ? 17.541 -5.478 -4.310 1.00 53.56 88 PRO A CA 1
ATOM 669 C C . PRO A 1 88 ? 18.633 -6.038 -3.389 1.00 53.56 88 PRO A C 1
ATOM 671 O O . PRO A 1 88 ? 19.007 -7.203 -3.545 1.00 53.56 88 PRO A O 1
ATOM 674 N N . PRO A 1 89 ? 19.115 -5.264 -2.397 1.00 45.59 89 PRO A N 1
ATOM 675 C CA . PRO A 1 89 ? 20.106 -5.757 -1.457 1.00 45.59 89 PRO A CA 1
ATOM 676 C C . PRO A 1 89 ? 19.516 -6.967 -0.735 1.00 45.59 89 PRO A C 1
ATOM 678 O O . PRO A 1 89 ? 18.537 -6.864 0.013 1.00 45.59 89 PRO A O 1
ATOM 681 N N . SER A 1 90 ? 20.079 -8.142 -0.996 1.00 41.78 90 SER A N 1
ATOM 682 C CA . SER A 1 90 ? 19.729 -9.371 -0.302 1.00 41.78 90 SER A CA 1
ATOM 683 C C . SER A 1 90 ? 20.002 -9.171 1.188 1.00 41.78 90 SER A C 1
ATOM 685 O O . SER A 1 90 ? 21.154 -9.143 1.608 1.00 41.78 90 SER A O 1
ATOM 687 N N . ARG A 1 91 ? 18.944 -9.056 2.006 1.00 39.00 91 ARG A N 1
ATOM 688 C CA . ARG A 1 91 ? 19.025 -8.893 3.477 1.00 39.00 91 ARG A CA 1
ATOM 689 C C . ARG A 1 91 ? 19.747 -10.038 4.208 1.00 39.00 91 ARG A C 1
ATOM 691 O O . ARG A 1 91 ? 19.918 -9.965 5.417 1.00 39.00 91 ARG A O 1
ATOM 698 N N . LEU A 1 92 ? 20.158 -11.087 3.498 1.00 43.56 92 LEU A N 1
ATOM 699 C CA . LEU A 1 92 ? 20.977 -12.179 4.029 1.00 43.56 92 LEU A CA 1
ATOM 700 C C . LEU A 1 92 ? 22.483 -11.865 3.998 1.00 43.56 92 LEU A C 1
ATOM 702 O O . LEU A 1 92 ? 23.266 -12.572 4.625 1.00 43.56 92 LEU A O 1
ATOM 706 N N . ALA A 1 93 ? 22.902 -10.798 3.316 1.00 42.69 93 ALA A N 1
ATOM 707 C CA . ALA A 1 93 ? 24.286 -10.346 3.304 1.00 42.69 93 ALA A CA 1
ATOM 708 C C . ALA A 1 93 ? 24.540 -9.365 4.462 1.00 42.69 93 ALA A C 1
ATOM 710 O O . ALA A 1 93 ? 24.529 -8.159 4.252 1.00 42.69 93 ALA A O 1
ATOM 711 N N . ALA A 1 94 ? 24.688 -9.896 5.683 1.00 39.84 94 ALA A N 1
ATOM 712 C CA . ALA A 1 94 ? 25.526 -9.362 6.775 1.00 39.84 94 ALA A CA 1
ATOM 713 C C . ALA A 1 94 ? 25.188 -10.060 8.108 1.00 39.84 94 ALA A C 1
ATOM 715 O O . ALA A 1 94 ? 24.709 -9.438 9.054 1.00 39.84 94 ALA A O 1
ATOM 716 N N . VAL A 1 95 ? 25.459 -11.363 8.207 1.00 42.31 95 VAL A N 1
ATOM 717 C CA . VAL A 1 95 ? 25.795 -11.950 9.512 1.00 42.31 95 VAL A CA 1
ATOM 718 C C . VAL A 1 95 ? 27.307 -11.766 9.678 1.00 42.31 95 VAL A C 1
ATOM 720 O O . VAL A 1 95 ? 28.058 -12.292 8.851 1.00 42.31 95 VAL A O 1
ATOM 723 N N . PRO A 1 96 ? 27.791 -11.010 10.681 1.00 37.66 96 PRO A N 1
ATOM 724 C CA . PRO A 1 96 ? 29.223 -10.880 10.920 1.00 37.66 96 PRO A CA 1
ATOM 725 C C . PRO A 1 96 ? 29.802 -12.266 11.236 1.00 37.66 96 PRO A C 1
ATOM 727 O O . PRO A 1 96 ? 29.359 -12.913 12.180 1.00 37.66 96 PRO A O 1
ATOM 730 N N . GLY A 1 97 ? 30.768 -12.735 10.441 1.00 46.19 97 GLY A N 1
ATOM 731 C CA . GLY A 1 97 ? 31.508 -13.977 10.712 1.00 46.19 97 GLY A CA 1
ATOM 732 C C . GLY A 1 97 ? 31.272 -15.147 9.751 1.00 46.19 97 GLY A C 1
ATOM 733 O O . GLY A 1 97 ? 31.976 -16.145 9.863 1.00 46.19 97 GLY A O 1
ATOM 734 N N . VAL A 1 98 ? 30.371 -15.036 8.769 1.00 37.97 98 VAL A N 1
ATOM 735 C CA . VAL A 1 98 ? 30.293 -16.012 7.666 1.00 37.97 98 VAL A CA 1
ATOM 736 C C . VAL A 1 98 ? 30.852 -15.361 6.410 1.00 37.97 98 VAL A C 1
ATOM 738 O O . VAL A 1 98 ? 30.217 -14.510 5.790 1.00 37.97 98 VAL A O 1
ATOM 741 N N . GLY A 1 99 ? 32.087 -15.727 6.068 1.00 41.75 99 GLY A N 1
ATOM 742 C CA . GLY A 1 99 ? 32.766 -15.246 4.875 1.00 41.75 99 GLY A CA 1
ATOM 743 C C . GLY A 1 99 ? 31.958 -15.561 3.620 1.00 41.75 99 GLY A C 1
ATOM 744 O O . GLY A 1 99 ? 31.855 -16.711 3.208 1.00 41.75 99 GLY A O 1
ATOM 745 N N . SER A 1 100 ? 31.426 -14.525 2.982 1.00 31.44 100 SER A N 1
ATOM 746 C CA . SER A 1 100 ? 31.129 -14.565 1.556 1.00 31.44 100 SER A CA 1
ATOM 747 C C . SER A 1 100 ? 31.836 -13.381 0.913 1.00 31.44 100 SER A C 1
ATOM 749 O O . SER A 1 100 ? 31.369 -12.247 0.910 1.00 31.44 100 SER A O 1
ATOM 751 N N . ALA A 1 101 ? 33.047 -13.654 0.436 1.00 34.41 101 ALA A N 1
ATOM 752 C CA . ALA A 1 101 ? 33.741 -12.766 -0.470 1.00 34.41 101 ALA A CA 1
ATOM 753 C C . ALA A 1 101 ? 32.949 -12.734 -1.784 1.00 34.41 101 ALA A C 1
ATOM 755 O O . ALA A 1 101 ? 32.977 -13.699 -2.547 1.00 34.41 101 ALA A O 1
ATOM 756 N N . PHE A 1 102 ? 32.251 -11.633 -2.053 1.00 34.72 102 PHE A N 1
ATOM 757 C CA . PHE A 1 102 ? 31.770 -11.322 -3.394 1.00 34.72 102 PHE A CA 1
ATOM 758 C C . PHE A 1 102 ? 32.241 -9.915 -3.790 1.00 34.72 102 PHE A C 1
ATOM 760 O O . PHE A 1 102 ? 32.051 -8.980 -3.017 1.00 34.72 102 PHE A O 1
ATOM 767 N N . PRO A 1 103 ? 32.895 -9.755 -4.959 1.00 37.53 103 PRO A N 1
ATOM 768 C CA . PRO A 1 103 ? 33.493 -8.491 -5.368 1.00 37.53 103 PRO A CA 1
ATOM 769 C C . PRO A 1 103 ? 32.439 -7.549 -5.968 1.00 37.53 103 PRO A C 1
ATOM 771 O O . PRO A 1 103 ? 31.708 -7.937 -6.883 1.00 37.53 103 PRO A O 1
ATOM 774 N N . GLU A 1 104 ? 32.423 -6.299 -5.501 1.00 36.50 104 GLU A N 1
ATOM 775 C CA . GLU A 1 104 ? 31.543 -5.176 -5.891 1.00 36.50 104 GLU A CA 1
ATOM 776 C C . GLU A 1 104 ? 31.722 -4.665 -7.345 1.00 36.50 104 GLU A C 1
ATOM 778 O O . GLU A 1 104 ? 31.541 -3.489 -7.628 1.00 36.50 104 GLU A O 1
ATOM 783 N N . GLY A 1 105 ? 32.060 -5.528 -8.310 1.00 39.03 105 GLY A N 1
ATOM 784 C CA . GLY A 1 105 ? 32.327 -5.114 -9.700 1.00 39.03 105 GLY A CA 1
ATOM 785 C C . GLY A 1 105 ? 31.698 -5.971 -10.800 1.00 39.03 105 GLY A C 1
ATOM 786 O O . GLY A 1 105 ? 31.940 -5.714 -11.971 1.00 39.03 105 GLY A O 1
ATOM 787 N N . ARG A 1 106 ? 30.918 -7.013 -10.467 1.00 40.25 106 ARG A N 1
ATOM 788 C CA . ARG A 1 106 ? 30.358 -7.970 -11.455 1.00 40.25 106 ARG A CA 1
ATOM 789 C C . ARG A 1 106 ? 28.854 -7.818 -11.726 1.00 40.25 106 ARG A C 1
ATOM 791 O O . ARG A 1 106 ? 28.298 -8.614 -12.481 1.00 40.25 106 ARG A O 1
ATOM 798 N N . SER A 1 107 ? 28.186 -6.840 -11.116 1.00 52.22 107 SER A N 1
ATOM 799 C CA . SER A 1 107 ? 26.750 -6.590 -11.315 1.00 52.22 107 SER A CA 1
ATOM 800 C C . SER A 1 107 ? 26.451 -5.921 -12.661 1.00 52.22 107 SER A C 1
ATOM 802 O O . SER A 1 107 ? 25.490 -6.315 -13.312 1.00 52.22 107 SER A O 1
ATOM 804 N N . GLU A 1 108 ? 27.296 -4.991 -13.128 1.00 40.62 108 GLU A N 1
ATOM 805 C CA . GLU A 1 108 ? 27.077 -4.268 -14.396 1.00 40.62 108 GLU A CA 1
ATOM 806 C C . GLU A 1 108 ? 27.182 -5.194 -15.625 1.00 40.62 108 GLU A C 1
ATOM 808 O O . GLU A 1 108 ? 26.335 -5.131 -16.514 1.00 40.62 108 GLU A O 1
ATOM 813 N N . GLN A 1 109 ? 28.141 -6.131 -15.648 1.00 45.72 109 GLN A N 1
ATOM 814 C CA . GLN A 1 109 ? 28.258 -7.127 -16.728 1.00 45.72 109 GLN A CA 1
ATOM 815 C C . GLN A 1 109 ? 27.107 -8.141 -16.724 1.00 45.72 109 GLN A C 1
ATOM 817 O O . GLN A 1 109 ? 26.544 -8.421 -17.774 1.00 45.72 109 GLN A O 1
ATOM 822 N N . LYS A 1 110 ? 26.673 -8.622 -15.551 1.00 52.22 110 LYS A N 1
ATOM 823 C CA . LYS A 1 110 ? 25.516 -9.532 -15.454 1.00 52.22 110 LYS A CA 1
ATOM 824 C C . LYS A 1 110 ? 24.188 -8.855 -15.809 1.00 52.22 110 LYS A C 1
ATOM 826 O O . LYS A 1 110 ? 23.304 -9.510 -16.354 1.00 52.22 110 LYS A O 1
ATOM 831 N N . ALA A 1 111 ? 24.029 -7.567 -15.499 1.00 49.78 111 ALA A N 1
ATOM 832 C CA . ALA A 1 111 ? 22.864 -6.784 -15.908 1.00 49.78 111 ALA A CA 1
ATOM 833 C C . ALA A 1 111 ? 22.844 -6.560 -17.430 1.00 49.78 111 ALA A C 1
ATOM 835 O O . ALA A 1 111 ? 21.784 -6.671 -18.050 1.00 49.78 111 ALA A O 1
ATOM 836 N N . PHE A 1 112 ? 24.013 -6.322 -18.037 1.00 46.06 112 PHE A N 1
ATOM 837 C CA . PHE A 1 112 ? 24.175 -6.257 -19.488 1.00 46.06 112 PHE A CA 1
ATOM 838 C C . PHE A 1 112 ? 23.855 -7.607 -20.149 1.00 46.06 112 PHE A C 1
ATOM 840 O O . PHE A 1 112 ? 22.998 -7.654 -21.029 1.00 46.06 112 PHE A O 1
ATOM 847 N N . ASP A 1 113 ? 24.421 -8.711 -19.663 1.00 50.53 113 ASP A N 1
ATOM 848 C CA . ASP A 1 113 ? 24.169 -10.053 -20.201 1.00 50.53 113 ASP A CA 1
ATOM 849 C C . ASP A 1 113 ? 22.683 -10.445 -20.096 1.00 50.53 113 ASP A C 1
ATOM 851 O O . ASP A 1 113 ? 22.094 -10.873 -21.085 1.00 50.53 113 ASP A O 1
ATOM 855 N N . ARG A 1 114 ? 22.009 -10.180 -18.962 1.00 56.47 114 ARG A N 1
ATOM 856 C CA . ARG A 1 114 ? 20.549 -10.391 -18.835 1.00 56.47 114 ARG A CA 1
ATOM 857 C C . ARG A 1 114 ? 19.728 -9.523 -19.786 1.00 56.47 114 ARG A C 1
ATOM 859 O O . ARG A 1 114 ? 18.679 -9.952 -20.273 1.00 56.47 114 ARG A O 1
ATOM 866 N N . SER A 1 115 ? 20.169 -8.290 -20.034 1.00 51.16 115 SER A N 1
ATOM 867 C CA . SER A 1 115 ? 19.501 -7.395 -20.983 1.00 51.16 115 SER A CA 1
ATOM 868 C C . SER A 1 115 ? 19.622 -7.900 -22.423 1.00 51.16 115 SER A C 1
ATOM 870 O O . SER A 1 115 ? 18.676 -7.766 -23.196 1.00 51.16 115 SER A O 1
ATOM 872 N N . VAL A 1 116 ? 20.740 -8.558 -22.748 1.00 52.09 116 VAL A N 1
ATOM 873 C CA . VAL A 1 116 ? 20.980 -9.220 -24.033 1.00 52.09 116 VAL A CA 1
ATOM 874 C C . VAL A 1 116 ? 20.202 -10.539 -24.128 1.00 52.09 116 VAL A C 1
ATOM 876 O O . VAL A 1 116 ? 19.590 -10.796 -25.159 1.00 52.09 116 VAL A O 1
ATOM 879 N N . GLU A 1 117 ? 20.119 -11.338 -23.061 1.00 50.38 117 GLU A N 1
ATOM 880 C CA . GLU A 1 117 ? 19.338 -12.589 -23.024 1.00 50.38 117 GLU A CA 1
ATOM 881 C C . GLU A 1 117 ? 17.829 -12.358 -23.172 1.00 50.38 117 GLU A C 1
ATOM 883 O O . GLU A 1 117 ? 17.156 -13.100 -23.885 1.00 50.38 117 GLU A O 1
ATOM 888 N N . THR A 1 118 ? 17.295 -11.287 -22.576 1.00 52.00 118 THR A N 1
ATOM 889 C CA . THR A 1 118 ? 15.885 -10.887 -22.766 1.00 52.00 118 THR A CA 1
ATOM 890 C C . THR A 1 118 ? 15.593 -10.533 -24.236 1.00 52.00 118 THR A C 1
ATOM 892 O O . THR A 1 118 ? 14.445 -10.569 -24.675 1.00 52.00 118 THR A O 1
ATOM 895 N N . PHE A 1 119 ? 16.634 -10.213 -25.010 1.00 42.09 119 PHE A N 1
ATOM 896 C CA . PHE A 1 119 ? 16.559 -9.842 -26.422 1.00 42.09 119 PHE A CA 1
ATOM 897 C C . PHE A 1 119 ? 16.914 -10.998 -27.378 1.00 42.09 119 PHE A C 1
ATOM 899 O O . PHE A 1 119 ? 16.469 -11.010 -28.523 1.00 42.09 119 PHE A O 1
ATOM 906 N N . ALA A 1 120 ? 17.682 -11.988 -26.918 1.00 36.75 120 ALA A N 1
ATOM 907 C CA . ALA A 1 120 ? 18.153 -13.130 -27.696 1.00 36.75 120 ALA A CA 1
ATOM 908 C C . ALA A 1 120 ? 17.245 -14.368 -27.537 1.00 36.75 120 ALA A C 1
ATOM 910 O O . ALA A 1 120 ? 17.706 -15.460 -27.217 1.00 36.75 120 ALA A O 1
ATOM 911 N N . GLN A 1 121 ? 15.945 -14.225 -27.807 1.00 36.03 121 GLN A N 1
ATOM 912 C CA . GLN A 1 121 ? 15.145 -15.363 -28.282 1.00 36.03 121 GLN A CA 1
ATOM 913 C C . GLN A 1 121 ? 15.317 -15.490 -29.808 1.00 36.03 121 GLN A C 1
ATOM 915 O O . GLN A 1 121 ? 15.439 -14.472 -30.493 1.00 36.03 121 GLN A O 1
ATOM 920 N N . PRO A 1 122 ? 15.393 -16.715 -30.364 1.00 38.09 122 PRO A N 1
ATOM 921 C CA . PRO A 1 122 ? 15.988 -16.949 -31.672 1.00 38.09 122 PRO A CA 1
ATOM 922 C C . PRO A 1 122 ? 15.206 -16.279 -32.803 1.00 38.09 122 PRO A C 1
ATOM 924 O O . PRO A 1 122 ? 13.995 -16.432 -32.965 1.00 38.09 122 PRO A O 1
ATOM 927 N N . THR A 1 123 ? 15.964 -15.560 -33.622 1.00 40.84 123 THR A N 1
ATOM 928 C CA . THR A 1 123 ? 15.572 -14.923 -34.871 1.00 40.84 123 THR A CA 1
ATOM 929 C C . THR A 1 123 ? 15.144 -15.963 -35.908 1.00 40.84 123 THR A C 1
ATOM 931 O O . THR A 1 123 ? 15.950 -16.511 -36.653 1.00 40.84 123 THR A O 1
ATOM 934 N N . GLY A 1 124 ? 13.833 -16.192 -35.990 1.00 31.91 124 GLY A N 1
ATOM 935 C CA . GLY A 1 124 ? 13.167 -16.880 -37.094 1.00 31.91 124 GLY A CA 1
ATOM 936 C C . GLY A 1 124 ? 12.130 -15.976 -37.770 1.00 31.91 124 GLY A C 1
ATOM 937 O O . GLY A 1 124 ? 10.995 -15.881 -37.321 1.00 31.91 124 GLY A O 1
ATOM 938 N N . SER A 1 125 ? 12.515 -15.348 -38.884 1.00 30.39 125 SER A N 1
ATOM 939 C CA . SER A 1 125 ? 11.683 -14.571 -39.827 1.00 30.39 125 SER A CA 1
ATOM 940 C C . SER A 1 125 ? 11.001 -13.291 -39.293 1.00 30.39 125 SER A C 1
ATOM 942 O O . SER A 1 125 ? 10.019 -13.289 -38.549 1.00 30.39 125 SER A O 1
ATOM 944 N N . SER A 1 126 ? 11.488 -12.142 -39.769 1.00 41.34 126 SER A N 1
ATOM 945 C CA . SER A 1 126 ? 11.082 -10.790 -39.359 1.00 41.34 126 SER A CA 1
ATOM 946 C C . SER A 1 126 ? 9.727 -10.321 -39.922 1.00 41.34 126 SER A C 1
ATOM 948 O O . SER A 1 126 ? 9.554 -9.143 -40.236 1.00 41.34 126 SER A O 1
ATOM 950 N N . ARG A 1 127 ? 8.751 -11.221 -40.086 1.00 38.25 127 ARG A N 1
ATOM 951 C CA . ARG A 1 127 ? 7.419 -10.875 -40.623 1.00 38.25 127 ARG A CA 1
ATOM 952 C C . ARG A 1 127 ? 6.228 -11.447 -39.843 1.00 38.25 127 ARG A C 1
ATOM 954 O O . ARG A 1 127 ? 5.098 -11.173 -40.224 1.00 38.25 127 ARG A O 1
ATOM 961 N N . GLY A 1 128 ? 6.464 -12.179 -38.747 1.00 40.25 128 GLY A N 1
ATOM 962 C CA . GLY A 1 128 ? 5.401 -12.803 -37.936 1.00 40.25 128 GLY A CA 1
ATOM 963 C C . GLY A 1 128 ? 5.255 -12.291 -36.495 1.00 40.25 128 GLY A C 1
ATOM 964 O O . GLY A 1 128 ? 4.243 -12.565 -35.856 1.00 40.25 128 GLY A O 1
ATOM 965 N N . VAL A 1 129 ? 6.228 -11.535 -35.971 1.00 52.53 129 VAL A N 1
ATOM 966 C CA . VAL A 1 129 ? 6.215 -11.086 -34.563 1.00 52.53 129 VAL A CA 1
ATOM 967 C C . VAL A 1 129 ? 5.318 -9.865 -34.365 1.00 52.53 129 VAL A C 1
ATOM 969 O O . VAL A 1 129 ? 4.545 -9.839 -33.415 1.00 52.53 129 VAL A O 1
ATOM 972 N N . PHE A 1 130 ? 5.326 -8.904 -35.298 1.00 45.81 130 PHE A N 1
ATOM 973 C CA . PHE A 1 130 ? 4.408 -7.757 -35.244 1.00 45.81 130 PHE A CA 1
ATOM 974 C C . PHE A 1 130 ? 2.938 -8.184 -35.361 1.00 45.81 130 PHE A C 1
ATOM 976 O O . PHE A 1 130 ? 2.084 -7.592 -34.711 1.00 45.81 130 PHE A O 1
ATOM 983 N N . THR A 1 131 ? 2.636 -9.246 -36.113 1.00 44.75 131 THR A N 1
ATOM 984 C CA . THR A 1 131 ? 1.262 -9.745 -36.268 1.00 44.75 131 THR A CA 1
ATOM 985 C C . THR A 1 131 ? 0.772 -10.472 -35.014 1.00 44.75 131 THR A C 1
ATOM 987 O O . THR A 1 131 ? -0.343 -10.210 -34.582 1.00 44.75 131 THR A O 1
ATOM 990 N N . ARG A 1 132 ? 1.617 -11.276 -34.346 1.00 47.66 132 ARG A N 1
ATOM 991 C CA . ARG A 1 132 ? 1.262 -11.914 -33.060 1.00 47.66 132 ARG A CA 1
ATOM 992 C C . ARG A 1 132 ? 1.192 -10.938 -31.887 1.00 47.66 132 ARG A C 1
ATOM 994 O O . ARG A 1 132 ? 0.348 -11.106 -31.016 1.00 47.66 132 ARG A O 1
ATOM 1001 N N . LEU A 1 133 ? 2.033 -9.901 -31.865 1.00 52.53 133 LEU A N 1
ATOM 1002 C CA . LEU A 1 133 ? 1.945 -8.842 -30.852 1.00 52.53 133 LEU A CA 1
ATOM 1003 C C . LEU A 1 133 ? 0.666 -8.017 -31.022 1.00 52.53 133 LEU A C 1
ATOM 1005 O O . LEU A 1 133 ? 0.038 -7.680 -30.028 1.00 52.53 133 LEU A O 1
ATOM 1009 N N . VAL A 1 134 ? 0.234 -7.763 -32.261 1.00 51.81 134 VAL A N 1
ATOM 1010 C CA . VAL A 1 134 ? -1.030 -7.070 -32.552 1.00 51.81 134 VAL A CA 1
ATOM 1011 C C . VAL A 1 134 ? -2.252 -7.980 -32.347 1.00 51.81 134 VAL A C 1
ATOM 1013 O O . VAL A 1 134 ? -3.292 -7.491 -31.912 1.00 51.81 134 VAL A O 1
ATOM 1016 N N . GLU A 1 135 ? -2.156 -9.292 -32.577 1.00 44.00 135 GLU A N 1
ATOM 1017 C CA . GLU A 1 135 ? -3.242 -10.248 -32.292 1.00 44.00 135 GLU A CA 1
ATOM 1018 C C . GLU A 1 135 ? -3.428 -10.508 -30.788 1.00 44.00 135 GLU A C 1
ATOM 1020 O O . GLU A 1 135 ? -4.566 -10.490 -30.315 1.00 44.00 135 GLU A O 1
ATOM 1025 N N . ASN A 1 136 ? -2.347 -10.609 -30.003 1.00 49.56 136 ASN A N 1
ATOM 1026 C CA . ASN A 1 136 ? -2.435 -10.679 -28.537 1.00 49.56 136 ASN A CA 1
ATOM 1027 C C . ASN A 1 136 ? -2.952 -9.367 -27.924 1.00 49.56 136 ASN A C 1
ATOM 1029 O O . ASN A 1 136 ? -3.657 -9.392 -26.916 1.00 49.56 136 ASN A O 1
ATOM 1033 N N . PHE A 1 137 ? -2.667 -8.222 -28.553 1.00 46.50 137 PHE A N 1
ATOM 1034 C CA . PHE A 1 137 ? -3.224 -6.929 -28.143 1.00 46.50 137 PHE A CA 1
ATOM 1035 C C . PHE A 1 137 ? -4.723 -6.807 -28.469 1.00 46.50 137 PHE A C 1
ATOM 1037 O O . PHE A 1 137 ? -5.452 -6.108 -27.771 1.00 46.50 137 PHE A O 1
ATOM 1044 N N . ARG A 1 138 ? -5.216 -7.518 -29.496 1.00 42.69 138 ARG A N 1
ATOM 1045 C CA . ARG A 1 138 ? -6.643 -7.536 -29.873 1.00 42.69 138 ARG A CA 1
ATOM 1046 C C . ARG A 1 138 ? -7.497 -8.477 -29.019 1.00 42.69 138 ARG A C 1
ATOM 1048 O O . ARG A 1 138 ? -8.690 -8.224 -28.894 1.00 42.69 138 ARG A O 1
ATOM 1055 N N . GLN A 1 139 ? -6.917 -9.512 -28.407 1.00 43.69 139 GLN A N 1
ATOM 1056 C CA . GLN A 1 139 ? -7.620 -10.371 -27.437 1.00 43.69 139 GLN A CA 1
ATOM 1057 C C . GLN A 1 139 ? -7.577 -9.837 -25.993 1.00 43.69 139 GLN A C 1
ATOM 1059 O O . GLN A 1 139 ? -8.337 -10.299 -25.147 1.00 43.69 139 GLN A O 1
ATOM 1064 N N . ALA A 1 140 ? -6.748 -8.830 -25.703 1.00 45.44 140 ALA A N 1
ATOM 1065 C CA . ALA A 1 140 ? -6.622 -8.202 -24.388 1.00 45.44 140 ALA A CA 1
ATOM 1066 C C . ALA A 1 140 ? -7.317 -6.828 -24.316 1.00 45.44 140 ALA A C 1
ATOM 1068 O O . ALA A 1 140 ? -6.743 -5.865 -23.812 1.00 45.44 140 ALA A O 1
ATOM 1069 N N . GLY A 1 141 ? -8.567 -6.730 -24.781 1.00 50.25 141 GLY A N 1
ATOM 1070 C CA . GLY A 1 141 ? -9.365 -5.490 -24.725 1.00 50.25 141 GLY A CA 1
ATOM 1071 C C . GLY A 1 141 ? -9.638 -4.935 -23.315 1.00 50.25 141 GLY A C 1
ATOM 1072 O O . GLY A 1 141 ? -10.243 -3.878 -23.189 1.00 50.25 141 GLY A O 1
ATOM 1073 N N . ASP A 1 142 ? -9.185 -5.628 -22.271 1.00 58.81 142 ASP A N 1
ATOM 1074 C CA . ASP A 1 142 ? -9.441 -5.323 -20.862 1.00 58.81 142 ASP A CA 1
ATOM 1075 C C . ASP A 1 142 ? -8.350 -4.444 -20.206 1.00 58.81 142 ASP A C 1
ATOM 1077 O O . ASP A 1 142 ? -8.594 -3.753 -19.222 1.00 58.81 142 ASP A O 1
ATOM 1081 N N . VAL A 1 143 ? -7.129 -4.395 -20.767 1.00 77.75 143 VAL A N 1
ATOM 1082 C CA . VAL A 1 143 ? -6.000 -3.630 -20.193 1.00 77.75 143 VAL A CA 1
ATOM 1083 C C . VAL A 1 143 ? -5.431 -2.656 -21.224 1.00 77.75 143 VAL A C 1
ATOM 1085 O O . VAL A 1 143 ? -4.333 -2.832 -21.747 1.00 77.75 143 VAL A O 1
ATOM 1088 N N . ALA A 1 144 ? -6.194 -1.609 -21.539 1.00 77.31 144 ALA A N 1
ATOM 1089 C CA . ALA A 1 144 ? -5.752 -0.579 -22.475 1.00 77.31 144 ALA A CA 1
ATOM 1090 C C . ALA A 1 144 ? -4.607 0.265 -21.885 1.00 77.31 144 ALA A C 1
ATOM 1092 O O . ALA A 1 144 ? -4.711 0.795 -20.774 1.00 77.31 144 ALA A O 1
ATOM 1093 N N . VAL A 1 145 ? -3.525 0.415 -22.652 1.00 85.06 145 VAL A N 1
ATOM 1094 C CA . VAL A 1 145 ? -2.446 1.373 -22.377 1.00 85.06 145 VAL A CA 1
ATOM 1095 C C . VAL A 1 145 ? -2.736 2.640 -23.171 1.00 85.06 145 VAL A C 1
ATOM 1097 O O . VAL A 1 145 ? -2.793 2.614 -24.402 1.00 85.06 145 VAL A O 1
ATOM 1100 N N . VAL A 1 146 ? -2.934 3.758 -22.475 1.00 86.38 146 VAL A N 1
ATOM 1101 C CA . VAL A 1 146 ? -3.291 5.036 -23.095 1.00 86.38 146 VAL A CA 1
ATOM 1102 C C . VAL A 1 146 ? -2.083 5.951 -23.029 1.00 86.38 146 VAL A C 1
ATOM 1104 O O . VAL A 1 146 ? -1.659 6.379 -21.961 1.00 86.38 146 VAL A O 1
ATOM 1107 N N . THR A 1 147 ? -1.520 6.271 -24.192 1.00 85.69 147 THR A N 1
ATOM 1108 C CA . THR A 1 147 ? -0.401 7.217 -24.259 1.00 85.69 147 THR A CA 1
ATOM 1109 C C . THR A 1 147 ? -0.938 8.643 -24.159 1.00 85.69 147 THR A C 1
ATOM 1111 O O . THR A 1 147 ? -1.761 9.020 -24.996 1.00 85.69 147 THR A O 1
ATOM 1114 N N . PRO A 1 148 ? -0.501 9.443 -23.170 1.00 84.25 148 PRO A N 1
ATOM 1115 C CA . PRO A 1 148 ? -0.941 10.826 -23.041 1.00 84.25 148 PRO A CA 1
ATOM 1116 C C . PRO A 1 148 ? -0.595 11.645 -24.291 1.00 84.25 148 PRO A C 1
ATOM 1118 O O . PRO A 1 148 ? 0.476 11.482 -24.882 1.00 84.25 148 PRO A O 1
ATOM 1121 N N . SER A 1 149 ? -1.484 12.556 -24.687 1.00 81.00 149 SER A N 1
ATOM 1122 C CA . SER A 1 149 ? -1.231 13.477 -25.798 1.00 81.00 149 SER A CA 1
ATOM 1123 C C . SER A 1 149 ? -0.008 14.350 -25.502 1.00 81.00 149 SER A C 1
ATOM 1125 O O . SER A 1 149 ? 0.046 14.992 -24.454 1.00 81.00 149 SER A O 1
ATOM 1127 N N . GLY A 1 150 ? 0.961 14.390 -26.421 1.00 79.12 150 GLY A N 1
ATOM 1128 C CA . GLY A 1 150 ? 2.198 15.164 -26.249 1.00 79.12 150 GLY A CA 1
ATOM 1129 C C . GLY A 1 150 ? 3.279 14.476 -25.407 1.00 79.12 150 GLY A C 1
ATOM 1130 O O . GLY A 1 150 ? 4.253 15.123 -25.032 1.00 79.12 150 GLY A O 1
ATOM 1131 N N . PHE A 1 151 ? 3.135 13.180 -25.106 1.00 87.56 151 PHE A N 1
ATOM 1132 C CA . PHE A 1 151 ? 4.186 12.410 -24.444 1.00 87.56 151 PHE A CA 1
ATOM 1133 C C . PHE A 1 151 ? 5.444 12.300 -25.321 1.00 87.56 151 PHE A C 1
ATOM 1135 O O . PHE A 1 151 ? 5.375 11.851 -26.466 1.00 87.56 151 PHE A O 1
ATOM 1142 N N . ALA A 1 152 ? 6.596 12.659 -24.752 1.00 86.88 152 ALA A N 1
ATOM 1143 C CA . ALA A 1 152 ? 7.910 12.455 -25.349 1.00 86.88 152 ALA A CA 1
ATOM 1144 C C . ALA A 1 152 ? 8.733 11.496 -24.469 1.00 86.88 152 ALA A C 1
ATOM 1146 O O . ALA A 1 152 ? 8.827 11.734 -23.259 1.00 86.88 152 ALA A O 1
ATOM 1147 N N . PRO A 1 153 ? 9.336 10.439 -25.045 1.00 88.56 153 PRO A N 1
ATOM 1148 C CA . PRO A 1 153 ? 10.246 9.564 -24.316 1.00 88.56 153 PRO A CA 1
ATOM 1149 C C . PRO A 1 153 ? 11.436 10.328 -23.726 1.00 88.56 153 PRO A C 1
ATOM 1151 O O . PRO A 1 153 ? 11.924 11.307 -24.295 1.00 88.56 153 PRO A O 1
ATOM 1154 N N . ILE A 1 154 ? 11.912 9.863 -22.575 1.00 90.19 154 ILE A N 1
ATOM 1155 C CA . ILE A 1 154 ? 13.040 10.446 -21.856 1.00 90.19 154 ILE A CA 1
ATOM 1156 C C . ILE A 1 154 ? 14.338 9.874 -22.430 1.00 90.19 154 ILE A C 1
ATOM 1158 O O . ILE A 1 154 ? 14.571 8.667 -22.397 1.00 90.19 154 ILE A O 1
ATOM 1162 N N . ASP A 1 155 ? 15.214 10.742 -22.925 1.00 90.88 155 ASP A N 1
ATOM 1163 C CA . ASP A 1 155 ? 16.523 10.327 -23.423 1.00 90.88 155 ASP A CA 1
ATOM 1164 C C . ASP A 1 155 ? 17.455 9.918 -22.267 1.00 90.88 155 ASP A C 1
ATOM 1166 O O . ASP A 1 155 ? 17.760 10.729 -21.386 1.00 90.88 155 ASP A O 1
ATOM 1170 N N . VAL A 1 156 ? 17.931 8.669 -22.286 1.00 88.69 156 VAL A N 1
ATOM 1171 C CA . VAL A 1 156 ? 18.792 8.087 -21.239 1.00 88.69 156 VAL A CA 1
ATOM 1172 C C . VAL A 1 156 ? 20.090 8.885 -21.060 1.00 88.69 156 VAL A C 1
ATOM 1174 O O . VAL A 1 156 ? 20.527 9.104 -19.927 1.00 88.69 156 VAL A O 1
ATOM 1177 N N . SER A 1 157 ? 20.685 9.376 -22.152 1.00 87.06 157 SER A N 1
ATOM 1178 C CA . SER A 1 157 ? 21.945 10.128 -22.115 1.00 87.06 157 SER A CA 1
ATOM 1179 C C . SER A 1 157 ? 21.787 11.483 -21.422 1.00 87.06 157 SER A C 1
ATOM 1181 O O . SER A 1 157 ? 22.661 11.895 -20.658 1.00 87.06 157 SER A O 1
ATOM 1183 N N . ARG A 1 158 ? 20.646 12.157 -21.625 1.00 88.44 158 ARG A N 1
ATOM 1184 C CA . ARG A 1 158 ? 20.342 13.450 -20.987 1.00 88.44 158 ARG A CA 1
ATOM 1185 C C . ARG A 1 158 ? 19.837 13.301 -19.557 1.00 88.44 158 ARG A C 1
ATOM 1187 O O . ARG A 1 158 ? 20.010 14.214 -18.754 1.00 88.44 158 ARG A O 1
ATOM 1194 N N . TYR A 1 159 ? 19.188 12.183 -19.244 1.00 90.00 159 TYR A N 1
ATOM 1195 C CA . TYR A 1 159 ? 18.586 11.954 -17.933 1.00 90.00 159 TYR A CA 1
ATOM 1196 C C . TYR A 1 159 ? 19.629 11.672 -16.842 1.00 90.00 159 TYR A C 1
ATOM 1198 O O . TYR A 1 159 ? 19.476 12.129 -15.707 1.00 90.00 159 TYR A O 1
ATOM 1206 N N . GLY A 1 160 ? 20.720 10.990 -17.207 1.00 89.75 160 GLY A N 1
ATOM 1207 C CA . GLY A 1 160 ? 21.862 10.715 -16.334 1.00 89.75 160 GLY A CA 1
ATOM 1208 C C . GLY A 1 160 ? 21.682 9.494 -15.421 1.00 89.75 160 GLY A C 1
ATOM 1209 O O . GLY A 1 160 ? 20.566 9.104 -15.072 1.00 89.75 160 GLY A O 1
ATOM 1210 N N . LYS A 1 161 ? 22.810 8.896 -14.999 1.00 89.88 161 LYS A N 1
ATOM 1211 C CA . LYS A 1 161 ? 22.861 7.618 -14.254 1.00 89.88 161 LYS A CA 1
ATOM 1212 C C . LYS A 1 161 ? 22.035 7.645 -12.964 1.00 89.88 161 LYS A C 1
ATOM 1214 O O . LYS A 1 161 ? 21.209 6.766 -12.766 1.00 89.88 161 LYS A O 1
ATOM 1219 N N . GLU A 1 162 ? 22.199 8.661 -12.115 1.00 90.00 162 GLU A N 1
ATOM 1220 C CA . GLU A 1 162 ? 21.529 8.713 -10.802 1.00 90.00 162 GLU A CA 1
ATOM 1221 C C . GLU A 1 162 ? 20.002 8.831 -10.876 1.00 90.00 162 GLU A C 1
ATOM 1223 O O . GLU A 1 162 ? 19.285 8.300 -10.028 1.00 90.00 162 GLU A O 1
ATOM 1228 N N . ARG A 1 163 ? 19.478 9.572 -11.858 1.00 90.19 163 ARG A N 1
ATOM 1229 C CA . ARG A 1 163 ? 18.024 9.698 -12.036 1.00 90.19 163 ARG A CA 1
ATOM 1230 C C . ARG A 1 163 ? 17.453 8.427 -12.653 1.00 90.19 163 ARG A C 1
ATOM 1232 O O . ARG A 1 163 ? 16.361 8.000 -12.276 1.00 90.19 163 ARG A O 1
ATOM 1239 N N . MET A 1 164 ? 18.223 7.803 -13.543 1.00 90.19 164 MET A N 1
ATOM 1240 C CA . MET A 1 164 ? 17.879 6.532 -14.163 1.00 90.19 164 MET A CA 1
ATOM 1241 C C . MET A 1 164 ? 17.775 5.402 -13.131 1.00 90.19 164 MET A C 1
ATOM 1243 O O . MET A 1 164 ? 16.757 4.712 -13.094 1.00 90.19 164 MET A O 1
ATOM 1247 N N . THR A 1 165 ? 18.766 5.260 -12.242 1.00 91.12 165 THR A N 1
ATOM 1248 C CA . THR A 1 165 ? 18.743 4.236 -11.181 1.00 91.12 165 THR A CA 1
ATOM 1249 C C . THR A 1 165 ? 17.564 4.440 -10.233 1.00 91.12 165 THR A C 1
ATOM 1251 O O . THR A 1 165 ? 16.845 3.486 -9.945 1.00 91.12 165 THR A O 1
ATOM 1254 N N . LYS A 1 166 ? 17.279 5.685 -9.818 1.00 90.69 166 LYS A N 1
ATOM 1255 C CA . LYS A 1 166 ? 16.087 6.008 -9.009 1.00 90.69 166 LYS A CA 1
ATOM 1256 C C . LYS A 1 166 ? 14.788 5.618 -9.717 1.00 90.69 166 LYS A C 1
ATOM 1258 O O . LYS A 1 166 ? 13.959 4.955 -9.108 1.00 90.69 166 LYS A O 1
ATOM 1263 N N . SER A 1 167 ? 14.642 5.956 -10.997 1.00 92.06 167 SER A N 1
ATOM 1264 C CA . SER A 1 167 ? 13.429 5.641 -11.764 1.00 92.06 167 SER A CA 1
ATOM 1265 C C . SER A 1 167 ? 13.180 4.137 -11.862 1.00 92.06 167 SER A C 1
ATOM 1267 O O . SER A 1 167 ? 12.070 3.679 -11.611 1.00 92.06 167 SER A O 1
ATOM 1269 N N . LEU A 1 168 ? 14.209 3.343 -12.173 1.00 91.62 168 LEU A N 1
ATOM 1270 C CA . LEU A 1 168 ? 14.058 1.885 -12.261 1.00 91.62 168 LEU A CA 1
ATOM 1271 C C . LEU A 1 168 ? 13.862 1.228 -10.901 1.00 91.62 168 LEU A C 1
ATOM 1273 O O . LEU A 1 168 ? 13.095 0.272 -10.788 1.00 91.62 168 LEU A O 1
ATOM 1277 N N . ARG A 1 169 ? 14.514 1.751 -9.860 1.00 91.50 169 ARG A N 1
ATOM 1278 C CA . ARG A 1 169 ? 14.273 1.325 -8.483 1.00 91.50 169 ARG A CA 1
ATOM 1279 C C . ARG A 1 169 ? 12.814 1.555 -8.098 1.00 91.50 169 ARG A C 1
ATOM 1281 O O . ARG A 1 169 ? 12.214 0.668 -7.496 1.00 91.50 169 ARG A O 1
ATOM 1288 N N . ASP A 1 170 ? 12.245 2.701 -8.466 1.00 93.69 170 ASP A N 1
ATOM 1289 C CA . ASP A 1 170 ? 10.853 3.034 -8.169 1.00 93.69 170 ASP A CA 1
ATOM 1290 C C . ASP A 1 170 ? 9.887 2.116 -8.955 1.00 93.69 170 ASP A C 1
ATOM 1292 O O . ASP A 1 170 ? 8.955 1.581 -8.356 1.00 93.69 170 ASP A O 1
ATOM 1296 N N . LEU A 1 171 ? 10.162 1.792 -10.233 1.00 94.25 171 LEU A N 1
ATOM 1297 C CA . LEU A 1 171 ? 9.429 0.737 -10.970 1.00 94.25 171 LEU A CA 1
ATOM 1298 C C . LEU A 1 171 ? 9.507 -0.626 -10.258 1.00 94.25 171 LEU A C 1
ATOM 1300 O O . LEU A 1 171 ? 8.501 -1.323 -10.114 1.00 94.25 171 LEU A O 1
ATOM 1304 N N . GLY A 1 172 ? 10.684 -0.992 -9.748 1.00 92.94 172 GLY A N 1
ATOM 1305 C CA . GLY A 1 172 ? 10.857 -2.191 -8.929 1.00 92.94 172 GLY A CA 1
ATOM 1306 C C . GLY A 1 172 ? 10.063 -2.146 -7.618 1.00 92.94 172 GLY A C 1
ATOM 1307 O O . GLY A 1 172 ? 9.485 -3.154 -7.207 1.00 92.94 172 GLY A O 1
ATOM 1308 N N . TRP A 1 173 ? 9.989 -0.986 -6.959 1.00 94.25 173 TRP A N 1
ATOM 1309 C CA . TRP A 1 173 ? 9.196 -0.799 -5.743 1.00 94.25 173 TRP A CA 1
ATOM 1310 C C . TRP A 1 173 ? 7.701 -0.940 -6.005 1.00 94.25 173 TRP A C 1
ATOM 1312 O O . TRP A 1 173 ? 7.046 -1.648 -5.241 1.00 94.25 173 TRP A O 1
ATOM 1322 N N . PHE A 1 174 ? 7.186 -0.355 -7.089 1.00 96.00 174 PHE A N 1
ATOM 1323 C CA . PHE A 1 174 ? 5.784 -0.503 -7.476 1.00 96.00 174 PHE A CA 1
ATOM 1324 C C . PHE A 1 174 ? 5.412 -1.972 -7.676 1.00 96.00 174 PHE A C 1
ATOM 1326 O O . PHE A 1 174 ? 4.472 -2.454 -7.044 1.00 96.00 174 PHE A O 1
ATOM 1333 N N . LEU A 1 175 ? 6.193 -2.721 -8.465 1.00 95.75 175 LEU A N 1
ATOM 1334 C CA . LEU A 1 175 ? 5.919 -4.142 -8.699 1.00 95.75 175 LEU A CA 1
ATOM 1335 C C . LEU A 1 175 ? 5.981 -4.964 -7.406 1.00 95.75 175 LEU A C 1
ATOM 1337 O O . LEU A 1 175 ? 5.140 -5.829 -7.161 1.00 95.75 175 LEU A O 1
ATOM 1341 N N . ARG A 1 176 ? 6.969 -4.680 -6.554 1.00 94.56 176 ARG A N 1
ATOM 1342 C CA . ARG A 1 176 ? 7.131 -5.368 -5.272 1.00 94.56 176 ARG A CA 1
ATOM 1343 C C . ARG A 1 176 ? 5.952 -5.110 -4.337 1.00 94.56 176 ARG A C 1
ATOM 1345 O O . ARG A 1 176 ? 5.486 -6.037 -3.684 1.00 94.56 176 ARG A O 1
ATOM 1352 N N . TYR A 1 177 ? 5.468 -3.872 -4.274 1.00 95.94 177 TYR A N 1
ATOM 1353 C CA . TYR A 1 177 ? 4.347 -3.507 -3.409 1.00 95.94 177 TYR A CA 1
ATOM 1354 C C . TYR A 1 177 ? 3.031 -4.078 -3.936 1.00 95.94 177 TYR A C 1
ATOM 1356 O O . TYR A 1 177 ? 2.214 -4.515 -3.130 1.00 95.94 177 TYR A O 1
ATOM 1364 N N . VAL A 1 178 ? 2.857 -4.173 -5.260 1.00 96.94 178 VAL A N 1
ATOM 1365 C CA . VAL A 1 178 ? 1.747 -4.928 -5.862 1.00 96.94 178 VAL A CA 1
ATOM 1366 C C . VAL A 1 178 ? 1.801 -6.393 -5.421 1.00 96.94 178 VAL A C 1
ATOM 1368 O O . VAL A 1 178 ? 0.800 -6.923 -4.948 1.00 96.94 178 VAL A O 1
ATOM 1371 N N . GLY A 1 179 ? 2.976 -7.031 -5.467 1.00 96.00 179 GLY A N 1
ATOM 1372 C CA . GLY A 1 179 ? 3.151 -8.392 -4.948 1.00 96.00 179 GLY A CA 1
ATOM 1373 C C . GLY A 1 179 ? 2.788 -8.525 -3.461 1.00 96.00 179 GLY A C 1
ATOM 1374 O O . GLY A 1 179 ? 2.137 -9.491 -3.069 1.00 96.00 179 GLY A O 1
ATOM 1375 N N . TYR A 1 180 ? 3.151 -7.543 -2.631 1.00 96.31 180 TYR A N 1
ATOM 1376 C CA . TYR A 1 180 ? 2.781 -7.525 -1.211 1.00 96.31 180 TYR A CA 1
ATOM 1377 C C . TYR A 1 180 ? 1.278 -7.348 -0.988 1.00 96.31 180 TYR A C 1
ATOM 1379 O O . TYR A 1 180 ? 0.718 -8.049 -0.150 1.00 96.31 180 TYR A O 1
ATOM 1387 N N . ALA A 1 181 ? 0.623 -6.466 -1.746 1.00 96.69 181 ALA A N 1
ATOM 1388 C CA . ALA A 1 181 ? -0.821 -6.252 -1.675 1.00 96.69 181 ALA A CA 1
ATOM 1389 C C . ALA A 1 181 ? -1.600 -7.524 -2.042 1.00 96.69 181 ALA A C 1
ATOM 1391 O O . ALA A 1 181 ? -2.523 -7.910 -1.323 1.00 96.69 181 ALA A O 1
ATOM 1392 N N . VAL A 1 182 ? -1.164 -8.231 -3.094 1.00 96.06 182 VAL A N 1
ATOM 1393 C CA . VAL A 1 182 ? -1.742 -9.526 -3.485 1.00 96.06 182 VAL A CA 1
ATOM 1394 C C . VAL A 1 182 ? -1.645 -10.525 -2.333 1.00 96.06 182 VAL A C 1
ATOM 1396 O O . VAL A 1 182 ? -2.642 -11.137 -1.973 1.00 96.06 182 VAL A O 1
ATOM 1399 N N . VAL A 1 183 ? -0.481 -10.674 -1.695 1.00 96.38 183 VAL A N 1
ATOM 1400 C CA . VAL A 1 183 ? -0.328 -11.623 -0.576 1.00 96.38 183 VAL A CA 1
ATOM 1401 C C . VAL A 1 183 ? -1.145 -11.199 0.651 1.00 96.38 183 VAL A C 1
ATOM 1403 O O . VAL A 1 183 ? -1.787 -12.043 1.281 1.00 96.38 183 VAL A O 1
ATOM 1406 N N . ALA A 1 184 ? -1.155 -9.903 0.977 1.00 94.62 184 ALA A N 1
ATOM 1407 C CA . ALA A 1 184 ? -1.902 -9.337 2.102 1.00 94.62 184 ALA A CA 1
ATOM 1408 C C . ALA A 1 184 ? -3.430 -9.446 1.935 1.00 94.62 184 ALA A C 1
ATOM 1410 O O . ALA A 1 184 ? -4.155 -9.427 2.935 1.00 94.62 184 ALA A O 1
ATOM 1411 N N . GLY A 1 185 ? -3.909 -9.575 0.692 1.00 93.69 185 GLY A N 1
ATOM 1412 C CA . GLY A 1 185 ? -5.331 -9.595 0.339 1.00 93.69 185 GLY A CA 1
ATOM 1413 C C . GLY A 1 185 ? -6.038 -8.262 0.570 1.00 93.69 185 GLY A C 1
ATOM 1414 O O . GLY A 1 185 ? -7.261 -8.238 0.656 1.00 93.69 185 GLY A O 1
ATOM 1415 N N . ASP A 1 186 ? -5.275 -7.179 0.716 1.00 93.81 186 ASP A N 1
ATOM 1416 C CA . ASP A 1 186 ? -5.771 -5.828 0.953 1.00 93.81 186 ASP A CA 1
ATOM 1417 C C . ASP A 1 186 ? -4.811 -4.801 0.310 1.00 93.81 186 ASP A C 1
ATOM 1419 O O . ASP A 1 186 ? -3.589 -4.927 0.461 1.00 93.81 186 ASP A O 1
ATOM 1423 N N . PRO A 1 187 ? -5.320 -3.794 -0.428 1.00 95.00 187 PRO A N 1
ATOM 1424 C CA . PRO A 1 187 ? -4.486 -2.841 -1.152 1.00 95.00 187 PRO A CA 1
ATOM 1425 C C . PRO A 1 187 ? -4.039 -1.638 -0.303 1.00 95.00 187 PRO A C 1
ATOM 1427 O O . PRO A 1 187 ? -3.447 -0.710 -0.852 1.00 95.00 187 PRO A O 1
ATOM 1430 N N . SER A 1 188 ? -4.278 -1.612 1.014 1.00 94.00 188 SER A N 1
ATOM 1431 C CA . SER A 1 188 ? -3.909 -0.479 1.884 1.00 94.00 188 SER A CA 1
ATOM 1432 C C . SER A 1 188 ? -2.434 -0.087 1.792 1.00 94.00 188 SER A C 1
ATOM 1434 O O . SER A 1 188 ? -2.119 1.101 1.826 1.00 94.00 188 SER A O 1
ATOM 1436 N N . ILE A 1 189 ? -1.522 -1.049 1.601 1.00 94.75 189 ILE A N 1
ATOM 1437 C CA . ILE A 1 189 ? -0.098 -0.753 1.384 1.00 94.75 189 ILE A CA 1
ATOM 1438 C C . ILE A 1 189 ? 0.125 0.092 0.122 1.00 94.75 189 ILE A C 1
ATOM 1440 O O . ILE A 1 189 ? 1.031 0.922 0.099 1.00 94.75 189 ILE A O 1
ATOM 1444 N N . LEU A 1 190 ? -0.693 -0.078 -0.919 1.00 95.88 190 LEU A N 1
ATOM 1445 C CA . LEU A 1 190 ? -0.632 0.741 -2.129 1.00 95.88 190 LEU A CA 1
ATOM 1446 C C . LEU A 1 190 ? -1.217 2.122 -1.854 1.00 95.88 190 LEU A C 1
ATOM 1448 O O . LEU A 1 190 ? -0.555 3.112 -2.136 1.00 95.88 190 LEU A O 1
ATOM 1452 N N . VAL A 1 191 ? -2.394 2.187 -1.227 1.00 93.88 191 VAL A N 1
ATOM 1453 C CA . VAL A 1 191 ? -3.086 3.448 -0.907 1.00 93.88 191 VAL A CA 1
ATOM 1454 C C . VAL A 1 191 ? -2.200 4.371 -0.069 1.00 93.88 191 VAL A C 1
ATOM 1456 O O . VAL A 1 191 ? -1.914 5.494 -0.471 1.00 93.88 191 VAL A O 1
ATOM 1459 N N . VAL A 1 192 ? -1.684 3.876 1.057 1.00 92.38 192 VAL A N 1
ATOM 1460 C CA . VAL A 1 192 ? -0.887 4.668 2.009 1.00 92.38 192 VAL A CA 1
ATOM 1461 C C . VAL A 1 192 ? 0.397 5.218 1.382 1.00 92.38 192 VAL A C 1
ATOM 1463 O O . VAL A 1 192 ? 0.827 6.316 1.732 1.00 92.38 192 VAL A O 1
ATOM 1466 N N . ASN A 1 193 ? 1.027 4.456 0.482 1.00 93.44 193 ASN A N 1
ATOM 1467 C CA . ASN A 1 193 ? 2.328 4.813 -0.089 1.00 93.44 193 ASN A CA 1
ATOM 1468 C C . ASN A 1 193 ? 2.235 5.531 -1.446 1.00 93.44 193 ASN A C 1
ATOM 1470 O O . ASN A 1 193 ? 3.188 6.210 -1.823 1.00 93.44 193 ASN A O 1
ATOM 1474 N N . ALA A 1 194 ? 1.135 5.375 -2.188 1.00 93.38 194 ALA A N 1
ATOM 1475 C CA . ALA A 1 194 ? 0.936 6.017 -3.488 1.00 93.38 194 ALA A CA 1
ATOM 1476 C C . ALA A 1 194 ? 0.206 7.359 -3.373 1.00 93.38 194 ALA A C 1
ATOM 1478 O O . ALA A 1 194 ? 0.500 8.283 -4.133 1.00 93.38 194 ALA A O 1
ATOM 1479 N N . ARG A 1 195 ? -0.703 7.500 -2.404 1.00 91.25 195 ARG A N 1
ATOM 1480 C CA . ARG A 1 195 ? -1.447 8.740 -2.205 1.00 91.25 195 ARG A CA 1
ATOM 1481 C C . ARG A 1 195 ? -0.503 9.872 -1.797 1.00 91.25 195 ARG A C 1
ATOM 1483 O O . ARG A 1 195 ? 0.244 9.765 -0.827 1.00 91.25 195 ARG A O 1
ATOM 1490 N N . GLY A 1 196 ? -0.525 10.971 -2.549 1.00 88.06 196 GLY A N 1
ATOM 1491 C CA . GLY A 1 196 ? 0.391 12.102 -2.348 1.00 88.06 196 GLY A CA 1
ATOM 1492 C C . GLY A 1 196 ? 1.830 11.869 -2.834 1.00 88.06 196 GLY A C 1
ATOM 1493 O O . GLY A 1 196 ? 2.702 12.717 -2.636 1.00 88.06 196 GLY A O 1
ATOM 1494 N N . LEU A 1 197 ? 2.111 10.722 -3.469 1.00 92.31 197 LEU A N 1
ATOM 1495 C CA . LEU A 1 197 ? 3.410 10.456 -4.095 1.00 92.31 197 LEU A CA 1
ATOM 1496 C C . LEU A 1 197 ? 3.604 11.309 -5.353 1.00 92.31 197 LEU A C 1
ATOM 1498 O O . LEU A 1 197 ? 4.733 11.655 -5.706 1.00 92.31 197 LEU A O 1
ATOM 1502 N N . ARG A 1 198 ? 2.506 11.681 -6.014 1.00 92.12 198 ARG A N 1
ATOM 1503 C CA . ARG A 1 198 ? 2.501 12.504 -7.221 1.00 92.12 198 ARG A CA 1
ATOM 1504 C C . ARG A 1 198 ? 3.272 13.810 -7.029 1.00 92.12 198 ARG A C 1
ATOM 1506 O O . ARG A 1 198 ? 4.208 14.072 -7.774 1.00 92.12 198 ARG A O 1
ATOM 1513 N N . GLU A 1 199 ? 2.959 14.587 -5.999 1.00 90.12 199 GLU A N 1
ATOM 1514 C CA . GLU A 1 199 ? 3.594 15.886 -5.736 1.00 90.12 199 GLU A CA 1
ATOM 1515 C C . GLU A 1 199 ? 5.079 15.748 -5.365 1.00 90.12 199 GLU A C 1
ATOM 1517 O O . GLU A 1 199 ? 5.880 16.668 -5.555 1.00 90.12 199 GLU A O 1
ATOM 1522 N N . VAL A 1 200 ? 5.466 14.591 -4.820 1.00 90.50 200 VAL A N 1
ATOM 1523 C CA . VAL A 1 200 ? 6.867 14.271 -4.529 1.00 90.50 200 VAL A CA 1
ATOM 1524 C C . VAL A 1 200 ? 7.618 13.967 -5.825 1.00 90.50 200 VAL A C 1
ATOM 1526 O O . VAL A 1 200 ? 8.723 14.476 -6.021 1.00 90.50 200 VAL A O 1
ATOM 1529 N N . LEU A 1 201 ? 7.014 13.181 -6.720 1.00 90.00 201 LEU A N 1
ATOM 1530 C CA . LEU A 1 201 ? 7.608 12.798 -7.999 1.00 90.00 201 LEU A CA 1
ATOM 1531 C C . LEU A 1 201 ? 7.664 13.960 -9.000 1.00 90.00 201 LEU A C 1
ATOM 1533 O O . LEU A 1 201 ? 8.659 14.069 -9.715 1.00 90.00 201 LEU A O 1
ATOM 1537 N N . GLU A 1 202 ? 6.682 14.868 -9.007 1.00 89.44 202 GLU A N 1
ATOM 1538 C CA . GLU A 1 202 ? 6.645 16.050 -9.894 1.00 89.44 202 GLU A CA 1
ATOM 1539 C C . GLU A 1 202 ? 7.899 16.933 -9.775 1.00 89.44 202 GLU A C 1
ATOM 1541 O O . GLU A 1 202 ? 8.287 17.597 -10.734 1.00 89.44 202 GLU A O 1
ATOM 1546 N N . LYS A 1 203 ? 8.595 16.905 -8.630 1.00 88.00 203 LYS A N 1
ATOM 1547 C CA . LYS A 1 203 ? 9.830 17.678 -8.411 1.00 88.00 203 LYS A CA 1
ATOM 1548 C C . LYS A 1 203 ? 11.028 17.180 -9.222 1.00 88.00 203 LYS A C 1
ATOM 1550 O O . LYS A 1 203 ? 11.994 17.922 -9.386 1.00 88.00 203 LYS A O 1
ATOM 1555 N N . GLY A 1 204 ? 11.013 15.928 -9.680 1.00 83.50 204 GLY A N 1
ATOM 1556 C CA . GLY 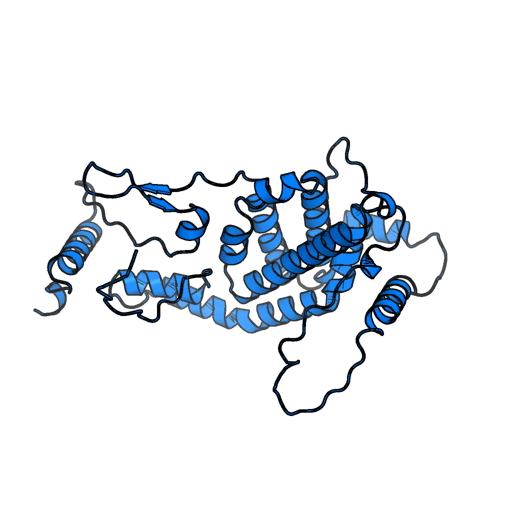A 1 204 ? 12.171 15.297 -10.328 1.00 83.50 204 GLY A CA 1
ATOM 1557 C C . GLY A 1 204 ? 11.849 14.395 -11.518 1.00 83.50 204 GLY A C 1
ATOM 1558 O O . GLY A 1 204 ? 12.775 13.942 -12.194 1.00 83.50 204 GLY A O 1
ATOM 1559 N N . CYS A 1 205 ? 10.572 14.126 -11.784 1.00 86.25 205 CYS A N 1
ATOM 1560 C CA . CYS A 1 205 ? 10.115 13.224 -12.831 1.00 86.25 205 CYS A CA 1
ATOM 1561 C C . CYS A 1 205 ? 8.821 13.733 -13.487 1.00 86.25 205 CYS A C 1
ATOM 1563 O O . CYS A 1 205 ? 8.062 14.511 -12.913 1.00 86.25 205 CYS A O 1
ATOM 1565 N N . SER A 1 206 ? 8.570 13.268 -14.709 1.00 89.94 206 SER A N 1
ATOM 1566 C CA . SER A 1 206 ? 7.335 13.525 -15.445 1.00 89.94 206 SER A CA 1
ATOM 1567 C C . SER A 1 206 ? 6.245 12.547 -14.997 1.00 89.94 206 SER A C 1
ATOM 1569 O O . SER A 1 206 ? 6.342 11.351 -15.265 1.00 89.94 206 SER A O 1
ATOM 1571 N N . ILE A 1 207 ? 5.178 13.041 -14.360 1.00 91.12 207 ILE A N 1
ATOM 1572 C CA . ILE A 1 207 ? 4.036 12.203 -13.942 1.00 91.12 207 ILE A CA 1
ATOM 1573 C C . ILE A 1 207 ? 3.363 11.471 -15.106 1.00 91.12 207 ILE A C 1
ATOM 1575 O O . ILE A 1 207 ? 3.091 10.280 -14.953 1.00 91.12 207 ILE A O 1
ATOM 1579 N N . PRO A 1 208 ? 3.141 12.093 -16.282 1.00 92.00 208 PRO A N 1
ATOM 1580 C CA . PRO A 1 208 ? 2.648 11.364 -17.448 1.00 92.00 208 PRO A CA 1
ATOM 1581 C C . PRO A 1 208 ? 3.523 10.161 -17.827 1.00 92.00 208 PRO A C 1
ATOM 1583 O O . PRO A 1 208 ? 2.987 9.129 -18.224 1.00 92.00 208 PRO A O 1
ATOM 1586 N N . ALA A 1 209 ? 4.851 10.264 -17.666 1.00 92.50 209 ALA A N 1
ATOM 1587 C CA . ALA A 1 209 ? 5.763 9.146 -17.904 1.00 92.50 209 ALA A CA 1
ATOM 1588 C C . ALA A 1 209 ? 5.571 8.038 -16.862 1.00 92.50 209 ALA A C 1
ATOM 1590 O O . ALA A 1 209 ? 5.456 6.873 -17.230 1.00 92.50 209 ALA A O 1
ATOM 1591 N N . THR A 1 210 ? 5.468 8.390 -15.578 1.00 93.50 210 THR A N 1
ATOM 1592 C CA . THR A 1 210 ? 5.231 7.420 -14.498 1.00 93.50 210 THR A CA 1
ATOM 1593 C C . THR A 1 210 ? 3.901 6.686 -14.666 1.00 93.50 210 THR A C 1
ATOM 1595 O O . THR A 1 210 ? 3.853 5.464 -14.541 1.00 93.50 210 THR A O 1
ATOM 1598 N N . LEU A 1 211 ? 2.822 7.402 -14.997 1.00 93.88 211 LEU A N 1
ATOM 1599 C CA . LEU A 1 211 ? 1.507 6.798 -15.231 1.00 93.88 211 LEU A CA 1
ATOM 1600 C C . LEU A 1 211 ? 1.524 5.861 -16.442 1.00 93.88 211 LEU A C 1
ATOM 1602 O O . LEU A 1 211 ? 0.996 4.754 -16.360 1.00 93.88 211 LEU A O 1
ATOM 1606 N N . LEU A 1 212 ? 2.172 6.264 -17.540 1.00 94.62 212 LEU A N 1
ATOM 1607 C CA . LEU A 1 212 ? 2.334 5.410 -18.717 1.00 94.62 212 LEU A CA 1
ATOM 1608 C C . LEU A 1 212 ? 3.153 4.153 -18.393 1.00 94.62 212 LEU A C 1
ATOM 1610 O O . LEU A 1 212 ? 2.778 3.057 -18.804 1.00 94.62 212 LEU A O 1
ATOM 1614 N N . ALA A 1 213 ? 4.230 4.294 -17.617 1.00 95.25 213 ALA A N 1
ATOM 1615 C CA . ALA A 1 213 ? 5.040 3.167 -17.171 1.00 95.25 213 ALA A CA 1
ATOM 1616 C C . ALA A 1 213 ? 4.214 2.171 -16.349 1.00 95.25 213 ALA A C 1
ATOM 1618 O O . ALA A 1 213 ? 4.271 0.974 -16.603 1.00 95.25 213 ALA A O 1
ATOM 1619 N N . LEU A 1 214 ? 3.403 2.652 -15.403 1.00 96.06 214 LEU A N 1
ATOM 1620 C CA . LEU A 1 214 ? 2.542 1.799 -14.582 1.00 96.06 214 LEU A CA 1
ATOM 1621 C C . LEU A 1 214 ? 1.434 1.115 -15.392 1.00 96.06 214 LEU A C 1
ATOM 1623 O O . LEU A 1 214 ? 1.128 -0.049 -15.138 1.00 96.06 214 LEU A O 1
ATOM 1627 N N . GLN A 1 215 ? 0.854 1.799 -16.383 1.00 95.81 215 GLN A N 1
ATOM 1628 C CA . GLN A 1 215 ? -0.100 1.178 -17.308 1.00 95.81 215 GLN A CA 1
ATOM 1629 C C . GLN A 1 215 ? 0.552 0.055 -18.121 1.00 95.81 215 GLN A C 1
ATOM 1631 O O . GLN A 1 215 ? -0.053 -1.006 -18.280 1.00 95.81 215 GLN A O 1
ATOM 1636 N N . GLU A 1 216 ? 1.785 0.264 -18.582 1.00 95.31 216 GLU A N 1
ATOM 1637 C CA . GLU A 1 216 ? 2.556 -0.755 -19.295 1.00 95.31 216 GLU A CA 1
ATOM 1638 C C . GLU A 1 216 ? 2.919 -1.924 -18.371 1.00 95.31 216 GLU A C 1
ATOM 1640 O O . GLU A 1 216 ? 2.729 -3.078 -18.741 1.00 95.31 216 GLU A O 1
ATOM 1645 N N . MET A 1 217 ? 3.343 -1.655 -17.130 1.00 96.56 217 MET A N 1
ATOM 1646 C CA . MET A 1 217 ? 3.594 -2.701 -16.130 1.00 96.56 217 MET A CA 1
ATOM 1647 C C . MET A 1 217 ? 2.344 -3.534 -15.850 1.00 96.56 217 MET A C 1
ATOM 1649 O O . MET A 1 217 ? 2.446 -4.751 -15.720 1.00 96.56 217 MET A O 1
ATOM 1653 N N . ARG A 1 218 ? 1.166 -2.903 -15.781 1.00 96.62 218 ARG A N 1
ATOM 1654 C CA . ARG A 1 218 ? -0.119 -3.592 -15.615 1.00 96.62 218 ARG A CA 1
ATOM 1655 C C . ARG A 1 218 ? -0.417 -4.507 -16.803 1.00 96.62 218 ARG A C 1
ATOM 1657 O O . ARG A 1 218 ? -0.806 -5.652 -16.592 1.00 96.62 218 ARG A O 1
ATOM 1664 N N . ALA A 1 219 ? -0.221 -4.032 -18.034 1.00 95.12 219 ALA A N 1
ATOM 1665 C CA . ALA A 1 219 ? -0.424 -4.833 -19.245 1.00 95.12 219 ALA A CA 1
ATOM 1666 C C . ALA A 1 219 ? 0.569 -6.005 -19.333 1.00 95.12 219 ALA A C 1
ATOM 1668 O O . ALA A 1 219 ? 0.166 -7.148 -19.558 1.00 95.12 219 ALA A O 1
ATOM 1669 N N . ALA A 1 220 ? 1.848 -5.739 -19.063 1.00 94.75 220 ALA A N 1
ATOM 1670 C CA . ALA A 1 220 ? 2.912 -6.732 -18.996 1.00 94.75 220 ALA A CA 1
ATOM 1671 C C . ALA A 1 220 ? 2.618 -7.802 -17.936 1.00 94.75 220 ALA A C 1
ATOM 1673 O O . ALA A 1 220 ? 2.659 -9.000 -18.221 1.00 94.75 220 ALA A O 1
ATOM 1674 N N . ALA A 1 221 ? 2.247 -7.379 -16.726 1.00 95.12 221 ALA A N 1
ATOM 1675 C CA . ALA A 1 221 ? 1.877 -8.280 -15.647 1.00 95.12 221 ALA A CA 1
ATOM 1676 C C . ALA A 1 221 ? 0.643 -9.110 -16.016 1.00 95.12 221 ALA A C 1
ATOM 1678 O O . ALA A 1 221 ? 0.684 -10.324 -15.869 1.00 95.12 221 ALA A O 1
ATOM 1679 N N . ALA A 1 222 ? -0.412 -8.510 -16.577 1.00 94.19 222 ALA A N 1
ATOM 1680 C CA . ALA A 1 222 ? -1.600 -9.241 -17.022 1.00 94.19 222 ALA A CA 1
ATOM 1681 C C . ALA A 1 222 ? -1.280 -10.293 -18.099 1.00 94.19 222 ALA A C 1
ATOM 1683 O O . ALA A 1 222 ? -1.839 -11.390 -18.078 1.00 94.19 222 ALA A O 1
ATOM 1684 N N . SER A 1 223 ? -0.348 -9.992 -19.011 1.00 92.44 223 SER A N 1
ATOM 1685 C CA . SER A 1 223 ? 0.108 -10.945 -20.030 1.00 92.44 223 SER A CA 1
ATOM 1686 C C . SER A 1 223 ? 0.805 -12.169 -19.428 1.00 92.44 223 SER A C 1
ATOM 1688 O O . SER A 1 223 ? 0.720 -13.262 -19.983 1.00 92.44 223 SER A O 1
ATOM 1690 N N . ALA A 1 224 ? 1.424 -12.016 -18.253 1.00 91.62 224 ALA A N 1
ATOM 1691 C CA . ALA A 1 224 ? 2.047 -13.121 -17.546 1.00 91.62 224 ALA A CA 1
ATOM 1692 C C . ALA A 1 224 ? 1.027 -14.091 -16.933 1.00 91.62 224 ALA A C 1
ATOM 1694 O O . ALA A 1 224 ? 1.454 -15.155 -16.516 1.00 91.62 224 ALA A O 1
ATOM 1695 N N . PHE A 1 225 ? -0.276 -13.776 -16.888 1.00 94.25 225 PHE A N 1
ATOM 1696 C CA . PHE A 1 225 ? -1.336 -14.610 -16.293 1.00 94.25 225 PHE A CA 1
ATOM 1697 C C . PHE A 1 225 ? -2.448 -14.972 -17.293 1.00 94.25 225 PHE A C 1
ATOM 1699 O O . PHE A 1 225 ? -3.605 -15.110 -16.914 1.00 94.25 225 PHE A O 1
ATOM 1706 N N . GLN A 1 226 ? -2.135 -15.125 -18.584 1.00 89.50 226 GLN A N 1
ATOM 1707 C CA . GLN A 1 226 ? -3.147 -15.483 -19.595 1.00 89.50 226 GLN A CA 1
ATOM 1708 C C . GLN A 1 226 ? -3.875 -16.801 -19.291 1.00 89.50 226 GLN A C 1
ATOM 1710 O O . GLN A 1 226 ? -5.057 -16.923 -19.601 1.00 89.50 226 GLN A O 1
ATOM 1715 N N . ASP A 1 227 ? -3.185 -17.745 -18.651 1.00 93.06 227 ASP A N 1
ATOM 1716 C CA . ASP A 1 227 ? -3.716 -19.075 -18.332 1.00 93.06 227 ASP A CA 1
ATOM 1717 C C . ASP A 1 227 ? -4.644 -19.086 -17.103 1.00 93.06 227 ASP A C 1
ATOM 1719 O O . ASP A 1 227 ? -5.357 -20.062 -16.888 1.00 93.06 227 ASP A O 1
ATOM 1723 N N . ASP A 1 228 ? -4.619 -18.031 -16.280 1.00 94.12 228 ASP A N 1
ATOM 1724 C CA . ASP A 1 228 ? -5.367 -17.947 -15.021 1.00 94.12 228 ASP A CA 1
ATOM 1725 C C . ASP A 1 228 ? -6.082 -16.586 -14.906 1.00 94.12 228 ASP A C 1
ATOM 1727 O O . ASP A 1 228 ? -5.478 -15.597 -14.465 1.00 94.12 228 ASP A O 1
ATOM 1731 N N . PRO A 1 229 ? -7.366 -16.509 -15.309 1.00 92.81 229 PRO A N 1
ATOM 1732 C CA . PRO A 1 229 ? -8.109 -15.255 -15.335 1.00 92.81 229 PRO A CA 1
ATOM 1733 C C . PRO A 1 229 ? -8.379 -14.689 -13.935 1.00 92.81 229 PRO A C 1
ATOM 1735 O O . PRO A 1 229 ? -8.421 -13.470 -13.783 1.00 92.81 229 PRO A O 1
ATOM 1738 N N . GLU A 1 230 ? -8.517 -15.532 -12.908 1.00 92.75 230 GLU A N 1
ATOM 1739 C CA . GLU A 1 230 ? -8.756 -15.070 -11.536 1.00 92.75 230 GLU A CA 1
ATOM 1740 C C . GLU A 1 230 ? -7.514 -14.369 -10.983 1.00 92.75 230 GLU A C 1
ATOM 1742 O O . GLU A 1 230 ? -7.579 -13.227 -10.522 1.00 92.75 230 GLU A O 1
ATOM 1747 N N . SER A 1 231 ? -6.352 -15.016 -11.106 1.00 94.81 231 SER A N 1
ATOM 1748 C CA . SER A 1 231 ? -5.071 -14.427 -10.708 1.00 94.81 231 SER A CA 1
ATOM 1749 C C . SER A 1 231 ? -4.739 -13.173 -11.508 1.00 94.81 231 SER A C 1
ATOM 1751 O O . SER A 1 231 ? -4.230 -12.194 -10.956 1.00 94.81 231 SER A O 1
ATOM 1753 N N . ARG A 1 232 ? -5.048 -13.181 -12.810 1.00 95.06 232 ARG A N 1
ATOM 1754 C CA . ARG A 1 232 ? -4.901 -12.009 -13.670 1.00 95.06 232 ARG A CA 1
ATOM 1755 C C . ARG A 1 232 ? -5.720 -10.836 -13.141 1.00 95.06 232 ARG A C 1
ATOM 1757 O O . ARG A 1 232 ? -5.170 -9.740 -13.030 1.00 95.0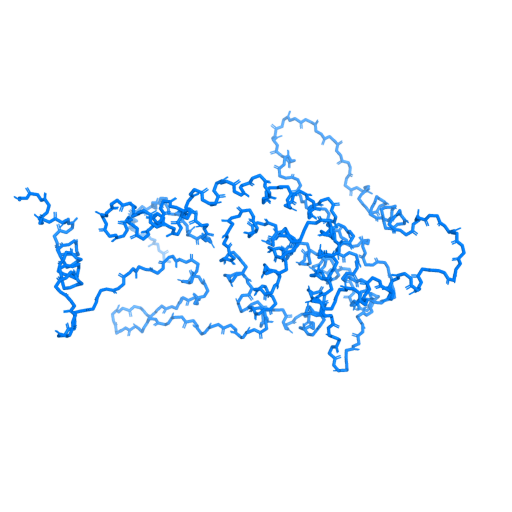6 232 ARG A O 1
ATOM 1764 N N . GLN A 1 233 ? -6.988 -11.061 -12.794 1.00 94.31 233 GLN A N 1
ATOM 1765 C CA . GLN A 1 233 ? -7.861 -10.014 -12.269 1.00 94.31 233 GLN A CA 1
ATOM 1766 C C . GLN A 1 233 ? -7.316 -9.440 -10.958 1.00 94.31 233 GLN A C 1
ATOM 1768 O O . GLN A 1 233 ? -7.200 -8.226 -10.835 1.00 94.31 233 GLN A O 1
ATOM 1773 N N . LEU A 1 234 ? -6.875 -10.294 -10.026 1.00 94.00 234 LEU A N 1
ATOM 1774 C CA . LEU A 1 234 ? -6.297 -9.855 -8.749 1.00 94.00 234 LEU A CA 1
ATOM 1775 C C . LEU A 1 234 ? -5.106 -8.903 -8.936 1.00 94.00 234 LEU A C 1
ATOM 1777 O O . LEU A 1 234 ? -4.997 -7.883 -8.252 1.00 94.00 234 LEU A O 1
ATOM 1781 N N . VAL A 1 235 ? -4.206 -9.224 -9.870 1.00 96.06 235 VAL A N 1
ATOM 1782 C CA . VAL A 1 235 ? -3.051 -8.372 -10.181 1.00 96.06 235 VAL A CA 1
ATOM 1783 C C . VAL A 1 235 ? -3.497 -7.064 -10.832 1.00 96.06 235 VAL A C 1
ATOM 1785 O O . VAL A 1 235 ? -3.019 -5.996 -10.446 1.00 96.06 235 VAL A O 1
ATOM 1788 N N . VAL A 1 236 ? -4.415 -7.134 -11.799 1.00 96.06 236 VAL A N 1
ATOM 1789 C CA . VAL A 1 236 ? -4.953 -5.957 -12.495 1.00 96.06 236 VAL A CA 1
ATOM 1790 C C . VAL A 1 236 ? -5.636 -5.005 -11.513 1.00 96.06 236 VAL A C 1
ATOM 1792 O O . VAL A 1 236 ? -5.349 -3.809 -11.549 1.00 96.06 236 VAL A O 1
ATOM 1795 N N . ASP A 1 237 ? -6.447 -5.517 -10.590 1.00 95.94 237 ASP A N 1
ATOM 1796 C CA . ASP A 1 237 ? -7.123 -4.726 -9.560 1.00 95.94 237 ASP A CA 1
ATOM 1797 C C . ASP A 1 237 ? -6.122 -4.010 -8.645 1.00 95.94 237 ASP A C 1
ATOM 1799 O O . ASP A 1 237 ? -6.266 -2.815 -8.381 1.00 95.94 237 ASP A O 1
ATOM 1803 N N . CYS A 1 238 ? -5.044 -4.687 -8.234 1.00 97.00 238 CYS A N 1
ATOM 1804 C CA . CYS A 1 238 ? -3.979 -4.056 -7.449 1.00 97.00 238 CYS A CA 1
ATOM 1805 C C . CYS A 1 238 ? -3.302 -2.907 -8.217 1.00 97.00 238 CYS A C 1
ATOM 1807 O O . CYS A 1 238 ? -3.081 -1.829 -7.661 1.00 97.00 238 CYS A O 1
ATOM 1809 N N . PHE A 1 239 ? -2.997 -3.099 -9.505 1.00 97.38 239 PHE A N 1
ATOM 1810 C CA . PHE A 1 239 ? -2.448 -2.027 -10.342 1.00 97.38 239 PHE A CA 1
ATOM 1811 C C . PHE A 1 239 ? -3.443 -0.885 -10.567 1.00 97.38 239 PHE A C 1
ATOM 1813 O O . PHE A 1 239 ? -3.023 0.268 -10.649 1.00 97.38 239 PHE A O 1
ATOM 1820 N N . ASN A 1 240 ? -4.741 -1.177 -10.658 1.00 96.50 240 ASN A N 1
ATOM 1821 C CA . ASN A 1 240 ? -5.778 -0.159 -10.807 1.00 96.50 240 ASN A CA 1
ATOM 1822 C C . ASN A 1 240 ? -5.848 0.744 -9.573 1.00 96.50 240 ASN A C 1
ATOM 1824 O O . ASN A 1 240 ? -5.873 1.962 -9.736 1.00 96.50 240 ASN A O 1
ATOM 1828 N N . VAL A 1 241 ? -5.779 0.175 -8.363 1.00 96.50 241 VAL A N 1
ATOM 1829 C CA . VAL A 1 241 ? -5.683 0.969 -7.127 1.00 96.50 241 VAL A CA 1
ATOM 1830 C C . VAL A 1 241 ? -4.427 1.839 -7.146 1.00 96.50 241 VAL A C 1
ATOM 1832 O O . VAL A 1 241 ? -4.507 3.036 -6.898 1.00 96.50 241 VAL A O 1
ATOM 1835 N N . LEU A 1 242 ? -3.270 1.275 -7.505 1.00 95.94 242 LEU A N 1
ATOM 1836 C CA . LEU A 1 242 ? -2.021 2.039 -7.578 1.00 95.94 242 LEU A CA 1
ATOM 1837 C C . LEU A 1 242 ? -2.100 3.211 -8.574 1.00 95.94 242 LEU A C 1
ATOM 1839 O O . LEU A 1 242 ? -1.647 4.313 -8.269 1.00 95.94 242 LEU A O 1
ATOM 1843 N N . LEU A 1 243 ? -2.669 2.979 -9.760 1.00 95.38 243 LEU A N 1
ATOM 1844 C CA . LEU A 1 243 ? -2.862 4.004 -10.789 1.00 95.38 243 LEU A CA 1
ATOM 1845 C C . LEU A 1 243 ? -3.833 5.094 -10.332 1.00 95.38 243 LEU A C 1
ATOM 1847 O O . LEU A 1 243 ? -3.563 6.274 -10.556 1.00 95.38 243 LEU A O 1
ATOM 1851 N N . GLN A 1 244 ? -4.938 4.705 -9.695 1.00 94.81 244 GLN A N 1
ATOM 1852 C CA . GLN A 1 244 ? -5.918 5.639 -9.158 1.00 94.81 244 GLN A CA 1
ATOM 1853 C C . GLN A 1 244 ? -5.273 6.537 -8.096 1.00 94.81 244 GLN A C 1
ATOM 1855 O O . GLN A 1 244 ? -5.252 7.755 -8.259 1.00 94.81 244 GLN A O 1
ATOM 1860 N N . GLU A 1 245 ? -4.668 5.940 -7.071 1.00 94.75 245 GLU A N 1
ATOM 1861 C CA . GLU A 1 245 ? -4.096 6.657 -5.926 1.00 94.75 245 GLU A CA 1
ATOM 1862 C C . GLU A 1 245 ? -2.922 7.567 -6.313 1.00 94.75 245 GLU A C 1
ATOM 1864 O O . GLU A 1 245 ? -2.739 8.626 -5.718 1.00 94.75 245 GLU A O 1
ATOM 1869 N N . LEU A 1 246 ? -2.144 7.199 -7.339 1.00 93.94 246 LEU A N 1
ATOM 1870 C CA . LEU A 1 246 ? -1.089 8.065 -7.874 1.00 93.94 246 LEU A CA 1
ATOM 1871 C C . LEU A 1 246 ? -1.642 9.221 -8.724 1.00 93.94 246 LEU A C 1
ATOM 1873 O O . LEU A 1 246 ? -0.997 10.261 -8.855 1.00 93.94 246 LEU A O 1
ATOM 1877 N N . SER A 1 247 ? -2.801 9.042 -9.360 1.00 90.50 247 SER A N 1
ATOM 1878 C CA . SER A 1 247 ? -3.424 1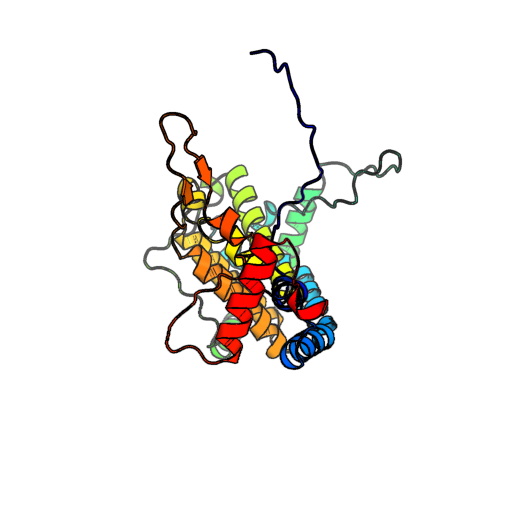0.099 -10.163 1.00 90.50 247 SER A CA 1
ATOM 1879 C C . SER A 1 247 ? -4.083 11.179 -9.299 1.00 90.50 247 SER A C 1
ATOM 1881 O O . SER A 1 247 ? -4.123 12.348 -9.701 1.00 90.50 247 SER A O 1
ATOM 1883 N N . GLU A 1 248 ? -4.548 10.793 -8.110 1.00 89.81 248 GLU A N 1
ATOM 1884 C CA . GLU A 1 248 ? -5.162 11.671 -7.120 1.00 89.81 248 GLU A CA 1
ATOM 1885 C C . GLU A 1 248 ? -4.123 12.581 -6.443 1.00 89.81 248 GLU A C 1
ATOM 1887 O O . GLU A 1 248 ? -2.956 12.228 -6.266 1.00 89.81 248 GLU A O 1
ATOM 1892 N N . SER A 1 249 ? -4.547 13.792 -6.076 1.00 88.31 249 SER A N 1
ATOM 1893 C CA . SER A 1 249 ? -3.708 14.721 -5.316 1.00 88.31 249 SER A CA 1
ATOM 1894 C C . SER A 1 249 ? -3.616 14.313 -3.848 1.00 88.31 249 SER A C 1
ATOM 1896 O O . SER A 1 249 ? -4.600 13.853 -3.263 1.00 88.31 249 SER A O 1
ATOM 1898 N N . GLY A 1 250 ? -2.470 14.566 -3.222 1.00 87.31 250 GLY A N 1
ATOM 1899 C CA . GLY A 1 250 ? -2.236 14.275 -1.814 1.00 87.31 250 GLY A CA 1
ATOM 1900 C C . GLY A 1 250 ? -3.227 14.978 -0.869 1.00 87.31 250 GLY A C 1
ATOM 1901 O O . GLY A 1 250 ? -3.509 16.169 -1.035 1.00 87.31 250 GLY A O 1
ATOM 1902 N N . PRO A 1 251 ? -3.744 14.280 0.161 1.00 90.25 251 PRO A N 1
ATOM 1903 C CA . PRO A 1 251 ? -4.666 14.862 1.125 1.00 90.25 251 PRO A CA 1
ATOM 1904 C C . PRO A 1 251 ? -3.975 15.927 1.979 1.00 90.25 251 PRO A C 1
ATOM 1906 O O . PRO A 1 251 ? -2.809 15.803 2.366 1.00 90.25 251 PRO A O 1
ATOM 1909 N N . SER A 1 252 ? -4.727 16.968 2.341 1.00 91.81 252 SER A N 1
ATOM 1910 C CA . SER A 1 252 ? -4.225 18.021 3.221 1.00 91.81 252 SER A CA 1
ATOM 1911 C C . SER A 1 252 ? -3.871 17.461 4.607 1.00 91.81 252 SER A C 1
ATOM 1913 O O . SER A 1 252 ? -4.641 16.669 5.160 1.00 91.81 252 SER A O 1
ATOM 1915 N N . PRO A 1 253 ? -2.759 17.897 5.218 1.00 93.25 253 PRO A N 1
ATOM 1916 C CA . PRO A 1 253 ? -2.349 17.426 6.535 1.00 93.25 253 PRO A CA 1
ATOM 1917 C C . PRO A 1 253 ? -3.380 17.783 7.616 1.00 93.25 253 PRO A C 1
ATOM 1919 O O . PRO A 1 253 ? -3.987 18.853 7.598 1.00 93.25 253 PRO A O 1
ATOM 1922 N N . ARG A 1 254 ? -3.551 16.894 8.599 1.00 92.56 254 ARG A N 1
ATOM 1923 C CA . ARG A 1 254 ? -4.434 17.106 9.749 1.00 92.56 254 ARG A CA 1
ATOM 1924 C C . ARG A 1 254 ? -3.786 18.101 10.704 1.00 92.56 254 ARG A C 1
ATOM 1926 O O . ARG A 1 254 ? -2.688 17.866 11.209 1.00 92.56 254 ARG A O 1
ATOM 1933 N N . LEU A 1 255 ? -4.479 19.206 10.956 1.00 95.50 255 LEU A N 1
ATOM 1934 C CA . LEU A 1 255 ? -4.023 20.267 11.847 1.00 95.50 255 LEU A CA 1
ATOM 1935 C C . LEU A 1 255 ? -4.719 20.152 13.202 1.00 95.50 255 LEU A C 1
ATOM 1937 O O . LEU A 1 255 ? -5.943 20.048 13.276 1.00 95.50 255 LEU A O 1
ATOM 1941 N N . ARG A 1 256 ? -3.936 20.209 14.279 1.00 95.56 256 ARG A N 1
ATOM 1942 C CA . ARG A 1 256 ? -4.421 20.415 15.642 1.00 95.56 256 ARG A CA 1
ATOM 1943 C C . ARG A 1 256 ? -4.091 21.856 16.039 1.00 95.56 256 ARG A C 1
ATOM 1945 O O . ARG A 1 256 ? -2.910 22.147 16.248 1.00 95.56 256 ARG A O 1
ATOM 1952 N N . PRO A 1 257 ? -5.089 22.753 16.137 1.00 94.81 257 PRO A N 1
ATOM 1953 C CA . PRO A 1 257 ? -4.836 24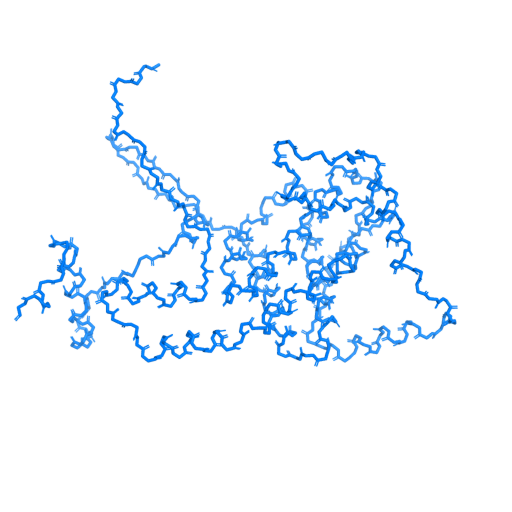.131 16.529 1.00 94.81 257 PRO A CA 1
ATOM 1954 C C . PRO A 1 257 ? -4.271 24.181 17.952 1.00 94.81 257 PRO A C 1
ATOM 1956 O O . PRO A 1 257 ? -4.669 23.401 18.822 1.00 94.81 257 PRO A O 1
ATOM 1959 N N . GLY A 1 258 ? -3.320 25.087 18.162 1.00 95.12 258 GLY A N 1
ATOM 1960 C CA . GLY A 1 258 ? -2.770 25.381 19.480 1.00 95.12 258 GLY A CA 1
ATOM 1961 C C . GLY A 1 258 ? -3.637 26.367 20.262 1.00 95.12 258 GLY A C 1
ATOM 1962 O O . GLY A 1 258 ? -4.601 26.931 19.748 1.00 95.12 258 GLY A O 1
ATOM 1963 N N . SER A 1 259 ? -3.255 26.597 21.510 1.00 95.25 259 SER A N 1
ATOM 1964 C CA . SER A 1 259 ? -3.760 27.672 22.363 1.00 95.25 259 SER A CA 1
ATOM 1965 C C . SER A 1 259 ? -2.578 28.440 22.965 1.00 95.25 259 SER A C 1
ATOM 1967 O O . SER A 1 259 ? -1.426 28.087 22.726 1.00 95.25 259 SER A O 1
ATOM 1969 N N . GLY A 1 260 ? -2.833 29.464 23.787 1.00 94.75 260 GLY A N 1
ATOM 1970 C CA . GLY A 1 260 ? -1.758 30.168 24.506 1.00 94.75 260 GLY A CA 1
ATOM 1971 C C . GLY A 1 260 ? -0.927 29.267 25.437 1.00 94.75 260 GLY A C 1
ATOM 1972 O O . GLY A 1 260 ? 0.155 29.662 25.851 1.00 94.75 260 GLY A O 1
ATOM 1973 N N . VAL A 1 261 ? -1.423 28.061 25.748 1.00 94.81 261 VAL A N 1
ATOM 1974 C CA . VAL A 1 261 ? -0.766 27.077 26.626 1.00 94.81 261 VAL A CA 1
ATOM 1975 C C . VAL A 1 261 ? -0.384 25.797 25.872 1.00 94.81 261 VAL A C 1
ATOM 1977 O O . VAL A 1 261 ? 0.653 25.203 26.152 1.00 94.81 261 VAL A O 1
ATOM 1980 N N . ALA A 1 262 ? -1.205 25.346 24.919 1.00 95.06 262 ALA A N 1
ATOM 1981 C CA . ALA A 1 262 ? -0.967 24.112 24.175 1.00 95.06 262 ALA A CA 1
ATOM 1982 C C . ALA A 1 262 ? -0.332 24.399 22.810 1.00 95.06 262 ALA A C 1
ATOM 1984 O O . ALA A 1 262 ? -0.874 25.168 22.019 1.00 95.06 262 ALA A O 1
ATOM 1985 N N . GLN A 1 263 ? 0.769 23.722 22.485 1.00 96.06 263 GLN A N 1
ATOM 1986 C CA . GLN A 1 263 ? 1.364 23.819 21.152 1.00 96.06 263 GLN A CA 1
ATOM 1987 C C . GLN A 1 263 ? 0.417 23.283 20.065 1.00 96.06 263 GLN A C 1
ATOM 1989 O O . GLN A 1 263 ? -0.262 22.268 20.252 1.00 96.06 263 GLN A O 1
ATOM 1994 N N . GLY A 1 264 ? 0.397 23.955 18.915 1.00 95.88 264 GLY A N 1
ATOM 1995 C CA . GLY A 1 264 ? -0.240 23.431 17.709 1.00 95.88 264 GLY A CA 1
ATOM 1996 C C . GLY A 1 264 ? 0.606 22.317 17.095 1.00 95.88 264 GLY A C 1
ATOM 1997 O O . GLY A 1 264 ? 1.833 22.375 17.142 1.00 95.88 264 GLY A O 1
ATOM 1998 N N . LEU A 1 265 ? -0.041 21.301 16.527 1.00 96.44 265 LEU A N 1
ATOM 1999 C CA . LEU A 1 265 ? 0.631 20.161 15.896 1.00 96.44 265 LEU A CA 1
ATOM 2000 C C . LEU A 1 265 ? 0.044 19.890 14.513 1.00 96.44 265 LEU A C 1
ATOM 2002 O O . LEU A 1 265 ? -1.126 20.169 14.250 1.00 96.44 265 LEU A O 1
ATOM 2006 N N . GLN A 1 266 ? 0.853 19.300 13.641 1.00 95.69 266 GLN A N 1
ATOM 2007 C CA . GLN A 1 266 ? 0.461 18.907 12.294 1.00 95.69 266 GLN A CA 1
ATOM 2008 C C . GLN A 1 266 ? 0.847 17.449 12.053 1.00 95.69 266 GLN A C 1
ATOM 2010 O O . GLN A 1 266 ? 1.934 17.022 12.437 1.00 95.69 266 GLN A O 1
ATOM 2015 N N . LEU A 1 267 ? -0.043 16.699 11.404 1.00 93.38 267 LEU A N 1
ATOM 2016 C CA . LEU A 1 267 ? 0.176 15.305 11.035 1.00 93.38 267 LEU A CA 1
ATOM 2017 C C . LEU A 1 267 ? -0.141 15.100 9.546 1.00 93.38 267 LEU A C 1
ATOM 2019 O O . LEU A 1 267 ? -1.234 15.481 9.116 1.00 93.38 267 LEU A O 1
ATOM 2023 N N . PRO A 1 268 ? 0.750 14.483 8.749 1.00 92.38 268 PRO A N 1
ATOM 2024 C CA . PRO A 1 268 ? 0.413 14.071 7.390 1.00 92.38 268 PRO A CA 1
ATOM 2025 C C . PRO A 1 268 ? -0.830 13.177 7.390 1.00 92.38 268 PRO A C 1
ATOM 2027 O O . PRO A 1 268 ? -0.931 12.245 8.188 1.00 92.38 268 PRO A O 1
ATOM 2030 N N . ALA A 1 269 ? -1.792 13.460 6.512 1.00 90.25 269 ALA A N 1
ATOM 2031 C CA . ALA A 1 269 ? -3.039 12.700 6.484 1.00 90.25 269 ALA A CA 1
ATOM 2032 C C . ALA A 1 269 ? -2.809 11.224 6.124 1.00 90.25 269 ALA A C 1
ATOM 2034 O O . ALA A 1 269 ? -3.408 10.365 6.763 1.00 90.25 269 ALA A O 1
ATOM 2035 N N . THR A 1 270 ? -1.864 10.928 5.227 1.00 89.69 270 THR A N 1
ATOM 2036 C CA . THR A 1 270 ? -1.475 9.558 4.847 1.00 89.69 270 THR A CA 1
ATOM 2037 C C . THR A 1 270 ? -0.970 8.730 6.031 1.00 89.69 270 THR A C 1
ATOM 2039 O O . THR A 1 270 ? -1.331 7.565 6.166 1.00 89.69 270 THR A O 1
ATOM 2042 N N . TYR A 1 271 ? -0.223 9.335 6.963 1.00 90.88 271 TYR A N 1
ATOM 2043 C CA . TYR A 1 271 ? 0.204 8.661 8.198 1.00 90.88 271 TYR A CA 1
ATOM 2044 C C . TYR A 1 271 ? -0.994 8.264 9.071 1.00 90.88 271 TYR A C 1
ATOM 2046 O O . TYR A 1 271 ? -1.014 7.203 9.689 1.00 90.88 271 TYR A O 1
ATOM 2054 N N . ALA A 1 272 ? -2.018 9.115 9.115 1.00 88.38 272 ALA A N 1
ATOM 2055 C CA . ALA A 1 272 ? -3.234 8.850 9.871 1.00 88.38 272 ALA A CA 1
ATOM 2056 C C . ALA A 1 272 ? -4.213 7.906 9.152 1.00 88.38 272 ALA A C 1
ATOM 2058 O O . ALA A 1 272 ? -5.114 7.384 9.801 1.00 88.38 272 ALA A O 1
ATOM 2059 N N . GLU A 1 273 ? -4.073 7.733 7.837 1.00 85.19 273 GLU A N 1
ATOM 2060 C CA . GLU A 1 273 ? -4.812 6.756 7.026 1.00 85.19 273 GLU A CA 1
ATOM 2061 C C . GLU A 1 273 ? -4.192 5.359 7.114 1.00 85.19 273 GLU A C 1
ATOM 2063 O O . GLU A 1 273 ? -4.922 4.373 7.103 1.00 85.19 273 GLU A O 1
ATOM 2068 N N . ALA A 1 274 ? -2.865 5.272 7.267 1.00 84.69 274 ALA A N 1
ATOM 2069 C CA . ALA A 1 274 ? -2.172 4.021 7.576 1.00 84.69 274 ALA A CA 1
ATOM 2070 C C . ALA A 1 274 ? -2.590 3.447 8.934 1.00 84.69 274 ALA A C 1
ATOM 2072 O O . ALA A 1 274 ? -2.621 2.232 9.132 1.00 84.69 274 ALA A O 1
ATOM 2073 N N . ALA A 1 275 ? -2.896 4.339 9.877 1.00 79.81 275 ALA A N 1
ATOM 2074 C CA . ALA A 1 275 ? -3.450 3.976 11.164 1.00 79.81 275 ALA A CA 1
ATOM 2075 C C . ALA A 1 275 ? -4.930 3.602 11.024 1.00 79.81 275 ALA A C 1
ATOM 2077 O O . ALA A 1 275 ? -5.721 4.295 10.382 1.00 79.81 275 ALA A O 1
ATOM 2078 N N . ALA A 1 276 ? -5.326 2.530 11.702 1.00 71.81 276 ALA A N 1
ATOM 2079 C CA . ALA A 1 276 ? -6.715 2.133 11.788 1.00 71.81 276 ALA A CA 1
ATOM 2080 C C . ALA A 1 276 ? -7.554 3.278 12.359 1.00 71.81 276 ALA A C 1
ATOM 2082 O O . ALA A 1 276 ? -7.304 3.762 13.466 1.00 71.81 276 ALA A O 1
ATOM 2083 N N . SER A 1 277 ? -8.587 3.690 11.628 1.00 73.56 277 SER A N 1
ATOM 2084 C CA . SER A 1 277 ? -9.548 4.643 12.173 1.00 73.56 277 SER A CA 1
ATOM 2085 C C . SER A 1 277 ? -10.398 3.937 13.235 1.00 73.56 277 SER A C 1
ATOM 2087 O O . SER A 1 277 ? -11.040 2.933 12.918 1.00 73.56 277 SER A O 1
ATOM 2089 N N . PRO A 1 278 ? -10.422 4.416 14.492 1.00 80.06 278 PRO A N 1
ATOM 2090 C CA . PRO A 1 278 ? -11.279 3.827 15.511 1.00 80.06 278 PRO A CA 1
ATOM 2091 C C . PRO A 1 278 ? -12.750 4.036 15.138 1.00 80.06 278 PRO A C 1
ATOM 2093 O O . PRO A 1 278 ? -13.132 5.114 14.665 1.00 80.06 278 PRO A O 1
ATOM 2096 N N . SER A 1 279 ? -13.587 3.023 15.375 1.00 85.00 279 SER A N 1
ATOM 2097 C CA . SER A 1 279 ? -15.035 3.137 15.185 1.00 85.00 279 SER A CA 1
ATOM 2098 C C . SER A 1 279 ? -15.602 4.281 16.035 1.00 85.00 279 SER A C 1
ATOM 2100 O O . SER A 1 279 ? -15.413 4.304 17.253 1.00 85.00 279 SER A O 1
ATOM 2102 N N . ARG A 1 280 ? -16.305 5.231 15.407 1.00 90.38 280 ARG A N 1
ATOM 2103 C CA . ARG A 1 280 ? -16.991 6.331 16.101 1.00 90.38 280 ARG A CA 1
ATOM 2104 C C . ARG A 1 280 ? -18.472 6.008 16.253 1.00 90.38 280 ARG A C 1
ATOM 2106 O O . ARG A 1 280 ? -19.157 5.776 15.262 1.00 90.38 280 ARG A O 1
ATOM 2113 N N . TYR A 1 281 ? -18.963 6.057 17.485 1.00 92.44 281 TYR A N 1
ATOM 2114 C CA . TYR A 1 281 ? -20.362 5.800 17.816 1.00 92.44 281 TYR A CA 1
ATOM 2115 C C . TYR A 1 281 ? -21.120 7.121 17.964 1.00 92.44 281 TYR A C 1
ATOM 2117 O O . TYR A 1 281 ? -20.657 8.033 18.647 1.00 92.44 281 TYR A O 1
ATOM 2125 N N . VAL A 1 282 ? -22.282 7.236 17.315 1.00 94.81 282 VAL A N 1
ATOM 2126 C CA . VAL A 1 282 ? -23.113 8.451 17.337 1.00 94.81 282 VAL A CA 1
ATOM 2127 C C . VAL A 1 282 ? -24.538 8.077 17.722 1.00 94.81 282 VAL A C 1
ATOM 2129 O O . VAL A 1 282 ? -25.187 7.317 17.010 1.00 94.81 282 VAL A O 1
ATOM 2132 N N . MET A 1 283 ? -25.051 8.641 18.817 1.00 95.94 283 MET A N 1
ATOM 2133 C CA . MET A 1 283 ? -26.435 8.432 19.250 1.00 95.94 283 MET A CA 1
ATOM 2134 C C . MET A 1 283 ? -27.388 9.317 18.434 1.00 95.94 283 MET A C 1
ATOM 2136 O O . MET A 1 283 ? -27.275 10.542 18.463 1.00 95.94 283 MET A O 1
ATOM 2140 N N . ARG A 1 284 ? -28.343 8.713 17.716 1.00 95.75 284 ARG A N 1
ATOM 2141 C CA . ARG A 1 284 ? -29.406 9.422 16.976 1.00 95.75 284 ARG A CA 1
ATOM 2142 C C . ARG A 1 284 ? -30.795 8.897 17.376 1.00 95.75 284 ARG A C 1
ATOM 2144 O O . ARG A 1 284 ? -30.925 7.718 17.713 1.00 95.75 284 ARG A O 1
ATOM 2151 N N . PRO A 1 285 ? -31.854 9.729 17.318 1.00 93.00 285 PRO A N 1
ATOM 2152 C CA . PRO A 1 285 ? -33.189 9.335 17.780 1.00 93.00 285 PRO A CA 1
ATOM 2153 C C . PRO A 1 285 ? -33.803 8.166 16.985 1.00 93.00 285 PRO A C 1
ATOM 2155 O O . PRO A 1 285 ? -34.451 7.309 17.588 1.00 93.00 285 PRO A O 1
ATOM 2158 N N . GLY A 1 286 ? -33.534 8.075 15.676 1.00 94.19 286 GLY A N 1
ATOM 2159 C CA . GLY A 1 286 ? -34.068 7.041 14.774 1.00 94.19 286 GLY A CA 1
ATOM 2160 C C . GLY A 1 286 ? -33.300 5.714 14.728 1.00 94.19 286 GLY A C 1
ATOM 2161 O O . GLY A 1 286 ? -33.605 4.883 13.881 1.00 94.19 286 GLY A O 1
ATOM 2162 N N . LEU A 1 287 ? -32.300 5.511 15.593 1.00 95.25 287 LEU A N 1
ATOM 2163 C CA . LEU A 1 287 ? -31.550 4.251 15.633 1.00 95.25 287 LEU A CA 1
ATOM 2164 C C . LEU A 1 287 ? -32.398 3.098 16.177 1.00 95.25 287 LEU A C 1
ATOM 2166 O O . LEU A 1 287 ? -33.237 3.286 17.069 1.00 95.25 287 LEU A O 1
ATOM 2170 N N . SER A 1 288 ? -32.118 1.893 15.683 1.00 96.50 288 SER A N 1
ATOM 2171 C CA . SER A 1 288 ? -32.683 0.653 16.208 1.00 96.50 288 SER A CA 1
ATOM 2172 C C . SER A 1 288 ? -32.254 0.418 17.662 1.00 96.50 288 SER A C 1
ATOM 2174 O O . SER A 1 288 ? -31.237 0.933 18.130 1.00 96.50 288 SER A O 1
ATOM 2176 N N . GLY A 1 289 ? -33.014 -0.398 18.401 1.00 94.25 289 GLY A N 1
ATOM 2177 C CA . GLY A 1 289 ? -32.674 -0.724 19.793 1.00 94.25 289 GLY A CA 1
ATOM 2178 C C . GLY A 1 289 ? -31.285 -1.360 19.946 1.00 94.25 289 GLY A C 1
ATOM 2179 O O . GLY A 1 289 ? -30.597 -1.092 20.928 1.00 94.25 289 GLY A O 1
ATOM 2180 N N . ARG A 1 290 ? -30.842 -2.140 18.948 1.00 91.19 290 ARG A N 1
ATOM 2181 C CA . ARG A 1 290 ? -29.511 -2.767 18.928 1.00 91.19 290 ARG A CA 1
ATOM 2182 C C . ARG A 1 290 ? -28.398 -1.737 18.759 1.00 91.19 290 ARG A C 1
ATOM 2184 O O . ARG A 1 290 ? -27.476 -1.719 19.562 1.00 91.19 290 ARG A O 1
ATOM 2191 N N . GLU A 1 291 ? -28.526 -0.840 17.786 1.00 92.81 291 GLU A N 1
ATOM 2192 C CA . GLU A 1 291 ? -27.545 0.232 17.562 1.00 92.81 291 GLU A CA 1
ATOM 2193 C C . GLU A 1 291 ? -27.454 1.164 18.776 1.00 92.81 291 GLU A C 1
ATOM 2195 O O . GLU A 1 291 ? -26.361 1.525 19.204 1.00 92.81 291 GLU A O 1
ATOM 2200 N N . LYS A 1 292 ? -28.593 1.506 19.395 1.00 94.44 292 LYS A N 1
ATOM 2201 C CA . LYS A 1 292 ? -28.611 2.292 20.640 1.00 94.44 292 LYS A CA 1
ATOM 2202 C C . LYS A 1 292 ? -27.854 1.582 21.763 1.00 94.44 292 LYS A C 1
ATOM 2204 O O . LYS A 1 292 ? -27.063 2.217 22.455 1.00 94.44 292 LYS A O 1
ATOM 2209 N N . ALA A 1 293 ? -28.062 0.275 21.927 1.00 91.56 293 ALA A N 1
ATOM 2210 C CA . ALA A 1 293 ? -27.351 -0.513 22.929 1.00 91.56 293 ALA A CA 1
ATOM 2211 C C . ALA A 1 293 ? -25.835 -0.558 22.667 1.00 91.56 293 ALA A C 1
ATOM 2213 O O . ALA A 1 293 ? -25.056 -0.442 23.610 1.00 91.56 293 ALA A O 1
ATOM 2214 N N . GLU A 1 294 ? -25.401 -0.669 21.409 1.00 90.69 294 GLU A N 1
ATOM 2215 C CA . GLU A 1 294 ? -23.975 -0.628 21.050 1.00 90.69 294 GLU A CA 1
ATOM 2216 C C . GLU A 1 294 ? -23.328 0.720 21.378 1.00 90.69 294 GLU A C 1
ATOM 2218 O O . GLU A 1 294 ? -22.238 0.754 21.951 1.00 90.69 294 GLU A O 1
ATOM 2223 N N . VAL A 1 295 ? -24.016 1.831 21.095 1.00 94.19 295 VAL A N 1
ATOM 2224 C CA . VAL A 1 295 ? -23.538 3.176 21.452 1.00 94.19 295 VAL A CA 1
ATOM 2225 C C . VAL A 1 295 ? -23.402 3.324 22.973 1.00 94.19 295 VAL A C 1
ATOM 2227 O O . VAL A 1 295 ? -22.392 3.837 23.453 1.00 94.19 295 VAL A O 1
ATOM 2230 N N . VAL A 1 296 ? -24.377 2.832 23.746 1.00 93.31 296 VAL A N 1
ATOM 2231 C CA . VAL A 1 296 ? -24.323 2.860 25.220 1.00 93.31 296 VAL A CA 1
ATOM 2232 C C . VAL A 1 296 ? -23.176 1.993 25.754 1.00 93.31 296 VAL A C 1
ATOM 2234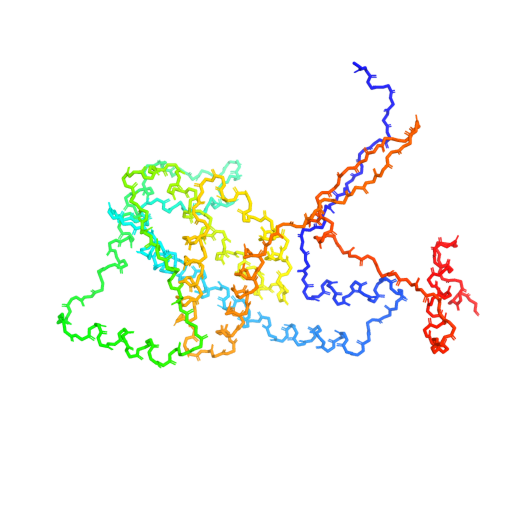 O O . VAL A 1 296 ? -22.432 2.435 26.627 1.00 93.31 296 VAL A O 1
ATOM 2237 N N . ARG A 1 297 ? -22.955 0.796 25.193 1.00 91.12 297 ARG A N 1
ATOM 2238 C CA . ARG A 1 297 ? -21.808 -0.058 25.556 1.00 91.12 297 ARG A CA 1
ATOM 2239 C C . ARG A 1 297 ? -20.468 0.590 25.224 1.00 91.12 297 ARG A C 1
ATOM 2241 O O . ARG A 1 297 ? -19.524 0.478 25.999 1.00 91.12 297 ARG A O 1
ATOM 2248 N N . ALA A 1 298 ? -20.361 1.282 24.090 1.00 92.56 298 ALA A N 1
ATOM 2249 C CA . ALA A 1 298 ? -19.172 2.068 23.770 1.00 92.56 298 ALA A CA 1
ATOM 2250 C C . ALA A 1 298 ? -18.926 3.175 24.811 1.00 92.56 298 ALA A C 1
ATOM 2252 O O . ALA A 1 298 ? -17.785 3.382 25.216 1.00 92.56 298 ALA A O 1
ATOM 2253 N N . ALA A 1 299 ? -19.984 3.824 25.309 1.00 93.88 299 ALA A N 1
ATOM 2254 C CA . ALA A 1 299 ? -19.866 4.817 26.374 1.00 93.88 299 ALA A CA 1
ATOM 2255 C C . ALA A 1 299 ? -19.391 4.204 27.705 1.00 93.88 299 ALA A C 1
ATOM 2257 O O . ALA A 1 299 ? -18.524 4.787 28.354 1.00 93.88 299 ALA A O 1
ATOM 2258 N N . TYR A 1 300 ? -19.883 3.019 28.092 1.00 93.19 300 TYR A N 1
ATOM 2259 C CA . TYR A 1 300 ? -19.380 2.326 29.287 1.00 93.19 300 TYR A CA 1
ATOM 2260 C C . TYR A 1 300 ? -17.887 2.036 29.194 1.00 93.19 300 TYR A C 1
ATOM 2262 O O . TYR A 1 300 ? -17.151 2.352 30.123 1.00 93.19 300 TYR A O 1
ATOM 2270 N N . ARG A 1 301 ? -17.427 1.518 28.054 1.00 91.44 301 ARG A N 1
ATOM 2271 C CA . ARG A 1 301 ? -16.007 1.224 27.830 1.00 91.44 301 ARG A CA 1
ATOM 2272 C C . ARG A 1 301 ? -15.135 2.471 27.889 1.00 91.44 301 ARG A C 1
ATOM 2274 O O . ARG A 1 301 ? -14.066 2.424 28.472 1.00 91.44 301 ARG A O 1
ATOM 2281 N N . GLN A 1 302 ? -15.616 3.589 27.354 1.00 93.00 302 GLN A N 1
ATOM 2282 C CA . GLN A 1 302 ? -14.873 4.847 27.357 1.00 93.00 302 GLN A CA 1
ATOM 2283 C C . GLN A 1 302 ? -14.784 5.513 28.741 1.00 93.00 302 GLN A C 1
ATOM 2285 O O . GLN A 1 302 ? -13.820 6.225 29.001 1.00 93.00 302 GLN A O 1
ATOM 2290 N N . VAL A 1 303 ? -15.805 5.363 29.592 1.00 95.00 303 VAL A N 1
ATOM 2291 C CA . VAL A 1 303 ? -15.883 6.055 30.896 1.00 95.00 303 VAL A CA 1
ATOM 2292 C C . VAL A 1 303 ? -15.386 5.179 32.044 1.00 95.00 303 VAL A C 1
ATOM 2294 O O . VAL A 1 303 ? -14.776 5.680 32.982 1.00 95.00 303 VAL A O 1
ATOM 2297 N N . LEU A 1 304 ? -15.681 3.880 31.993 1.00 94.12 304 LEU A N 1
ATOM 2298 C CA . LEU A 1 304 ? -15.367 2.915 33.050 1.00 94.12 304 LEU A CA 1
ATOM 2299 C C . LEU A 1 304 ? -14.172 2.024 32.697 1.00 94.12 304 LEU A C 1
ATOM 2301 O O . LEU A 1 304 ? -13.855 1.121 33.469 1.00 94.12 304 LEU A O 1
ATOM 2305 N N . GLU A 1 305 ? -13.557 2.234 31.529 1.00 92.19 305 GLU A N 1
ATOM 2306 C CA . GLU A 1 305 ? -12.446 1.438 30.980 1.00 92.19 305 GLU A CA 1
ATOM 2307 C C . GLU A 1 305 ? -12.792 -0.052 30.756 1.00 92.19 305 GLU A C 1
ATOM 2309 O O . GLU A 1 305 ? -11.920 -0.874 30.479 1.00 92.19 305 GLU A O 1
ATOM 2314 N N . ARG A 1 306 ? -14.076 -0.432 30.890 1.00 88.81 306 ARG A N 1
ATOM 2315 C CA . ARG A 1 306 ? -14.595 -1.796 30.684 1.00 88.81 306 ARG A CA 1
ATOM 2316 C C . ARG A 1 306 ? -16.104 -1.815 30.442 1.00 88.81 306 ARG A C 1
ATOM 2318 O O . ARG A 1 306 ? -16.828 -0.917 30.871 1.00 88.81 306 ARG A O 1
ATOM 2325 N N . ASP A 1 307 ? -16.596 -2.880 29.811 1.00 87.00 307 ASP A N 1
ATOM 2326 C CA . ASP A 1 307 ? -18.036 -3.117 29.661 1.00 87.00 307 ASP A CA 1
ATOM 2327 C C . ASP A 1 307 ? -18.626 -3.741 30.936 1.00 87.00 307 ASP A C 1
ATOM 2329 O O . ASP A 1 307 ? -18.406 -4.913 31.243 1.00 87.00 307 ASP A O 1
ATOM 2333 N N . VAL A 1 308 ? -19.393 -2.951 31.687 1.00 86.69 308 VAL A N 1
ATOM 2334 C CA . VAL A 1 308 ? -20.059 -3.396 32.921 1.00 86.69 308 VAL A CA 1
ATOM 2335 C C . VAL A 1 308 ? -21.341 -4.185 32.670 1.00 86.69 308 VAL A C 1
ATOM 2337 O O . VAL A 1 308 ? -21.754 -4.940 33.544 1.00 86.69 308 VAL A O 1
ATOM 2340 N N . ALA A 1 309 ? -21.948 -4.079 31.485 1.00 78.75 309 ALA A N 1
ATOM 2341 C CA . ALA A 1 309 ? -23.191 -4.784 31.164 1.00 78.75 309 ALA A CA 1
ATOM 2342 C C . ALA A 1 309 ? -22.985 -6.285 30.893 1.00 78.75 309 ALA A C 1
ATOM 2344 O O . ALA A 1 309 ? -23.955 -7.023 30.767 1.00 78.75 309 ALA A O 1
ATOM 2345 N N . LYS A 1 310 ? -21.731 -6.734 30.759 1.00 71.00 310 LYS A N 1
ATOM 2346 C CA . LYS A 1 310 ? -21.359 -8.156 30.690 1.00 71.00 310 LYS A CA 1
ATOM 2347 C C . LYS A 1 310 ? -20.987 -8.756 32.047 1.00 71.00 310 LYS A C 1
ATOM 2349 O O . LYS A 1 310 ? -20.874 -9.973 32.144 1.00 71.00 310 LYS A O 1
ATOM 2354 N N . ALA A 1 311 ? -20.707 -7.919 33.046 1.00 59.88 311 ALA A N 1
ATOM 2355 C CA . ALA A 1 311 ? -20.178 -8.347 34.340 1.00 59.88 311 ALA A CA 1
ATOM 2356 C C . ALA A 1 311 ? -21.273 -8.666 35.376 1.00 59.88 311 ALA A C 1
ATOM 2358 O O . ALA A 1 311 ? -20.965 -9.253 36.412 1.00 59.88 311 ALA A O 1
ATOM 2359 N N . TYR A 1 312 ? -22.520 -8.289 35.089 1.00 49.41 312 TYR A N 1
ATOM 2360 C CA . TYR A 1 312 ? -23.718 -8.495 35.904 1.00 49.41 312 TYR A CA 1
ATOM 2361 C C . TYR A 1 312 ? -24.840 -9.046 35.026 1.00 49.41 312 TYR A C 1
ATOM 2363 O O . TYR A 1 312 ? -25.682 -9.792 35.569 1.00 49.41 312 TYR A O 1
#

Secondary structure (DSSP, 8-state):
------------PPP----HHHHHHHHHHHTT-PPPHHHHHHHHHHHHTHHHHHHHHHHHHHTHHHHHHHHHHHHEESS-GGGG-PPP--TTS--TTS-----TTSHHHHHHHHHHHTT-S----TTSHHHHHHHHHHH-TTS---PPTT--PEEHHHH-HHHHHHHHHHHHHHHHHHHHHHHHTSTHHHHHHHTTHHHHHTTTS-HHHHHHHHHHHHHHHHHTTTT-HHHHHHHHHHHHHHHHHHHSPPPPPEEE---SSSPPEEE-HHHHHHSPPPPPP---TT--HHHHHHHHHHHHHHHHSS-GGGT-

pLDDT: mean 82.65, std 18.99, range [30.39, 97.38]